Protein AF-A0A1R1Y6S1-F1 (afdb_monomer)

InterPro domains:
  IPR011010 DNA breaking-rejoining enzyme, catalytic core [SSF56349] (27-207)
  IPR013762 Integrase-like, catalytic domain superfamily [G3DSA:1.10.443.10] (5-198)

Secondary structure (DSSP, 8-state):
-PPP--HHHHHHHHHT--GGGS-HHHHHHHHHHHHHHHS---HHHHTTEEEEEEEEETTEEEEEE-S-S-EETTEE--EEEEEPPPSSGGG-HHHHHHHHHHHT-SS-EEEEETTEEEEEEEESPEETTEEEEEPPHHHHHHHHHHHHTTS---TTSPPPPHHHHHHHHHHHTT--HHHHHHHHT-S-HHHIIIII---------HHHHH-

Organism: NCBI:txid133412

Structure (mmCIF, N/CA/C/O backbone):
data_AF-A0A1R1Y6S1-F1
#
_entry.id   AF-A0A1R1Y6S1-F1
#
loop_
_atom_site.group_PDB
_atom_site.id
_atom_site.type_symbol
_atom_site.label_atom_id
_atom_site.label_alt_id
_atom_site.label_comp_id
_atom_site.label_asym_id
_atom_site.label_entity_id
_atom_site.label_seq_id
_atom_site.pdbx_PDB_ins_code
_atom_site.Cartn_x
_atom_site.Cartn_y
_atom_site.Cartn_z
_atom_site.occupancy
_atom_site.B_iso_or_equiv
_atom_site.auth_seq_id
_atom_site.auth_comp_id
_atom_site.auth_asym_id
_atom_site.auth_atom_id
_atom_site.pdbx_PDB_model_num
ATOM 1 N N . MET A 1 1 ? 15.024 2.957 -22.741 1.00 53.19 1 MET A N 1
ATOM 2 C CA . MET A 1 1 ? 14.587 3.719 -21.547 1.00 53.19 1 MET A CA 1
ATOM 3 C C . MET A 1 1 ? 15.461 3.299 -20.380 1.00 53.19 1 MET A C 1
ATOM 5 O O . MET A 1 1 ? 15.766 2.113 -20.323 1.00 53.19 1 MET A O 1
ATOM 9 N N . PRO A 1 2 ? 15.897 4.221 -19.505 1.00 61.12 2 PRO A N 1
ATOM 10 C CA . PRO A 1 2 ? 16.653 3.846 -18.315 1.00 61.12 2 PRO A CA 1
ATOM 11 C C . PRO A 1 2 ? 15.828 2.895 -17.442 1.00 61.12 2 PRO A C 1
ATOM 13 O O . PRO A 1 2 ? 14.600 3.001 -17.382 1.00 61.12 2 PRO A O 1
ATOM 16 N N . VAL A 1 3 ? 16.517 1.948 -16.806 1.00 73.81 3 VAL A N 1
ATOM 17 C CA . VAL A 1 3 ? 15.918 1.012 -15.852 1.00 73.81 3 VAL A CA 1
ATOM 18 C C . VAL A 1 3 ? 15.301 1.817 -14.717 1.00 73.81 3 VAL A C 1
ATOM 20 O O . VAL A 1 3 ? 15.932 2.739 -14.200 1.00 73.81 3 VAL A O 1
ATOM 23 N N . MET A 1 4 ? 14.069 1.485 -14.338 1.00 86.81 4 MET A N 1
ATOM 24 C CA . MET A 1 4 ? 13.473 2.065 -13.141 1.00 86.81 4 MET A CA 1
ATOM 25 C C . MET A 1 4 ? 14.308 1.685 -11.919 1.00 86.81 4 MET A C 1
ATOM 27 O O . MET A 1 4 ? 14.446 0.503 -11.609 1.00 86.81 4 MET A O 1
ATOM 31 N N . ASP A 1 5 ? 14.817 2.692 -11.218 1.00 90.00 5 ASP A N 1
ATOM 32 C CA . ASP A 1 5 ? 15.596 2.517 -10.000 1.00 90.00 5 ASP A CA 1
ATOM 33 C C . ASP A 1 5 ? 14.786 2.959 -8.776 1.00 90.00 5 ASP A C 1
ATOM 35 O O . ASP A 1 5 ? 14.465 4.138 -8.616 1.00 90.00 5 ASP A O 1
ATOM 39 N N . ILE A 1 6 ? 14.460 1.998 -7.909 1.00 94.56 6 ILE A N 1
ATOM 40 C CA . ILE A 1 6 ? 13.770 2.247 -6.636 1.00 94.56 6 ILE A CA 1
ATOM 41 C C . ILE A 1 6 ? 14.725 2.325 -5.440 1.00 94.56 6 ILE A C 1
ATOM 43 O O . ILE A 1 6 ? 14.266 2.448 -4.304 1.00 94.56 6 ILE A O 1
ATOM 47 N N . SER A 1 7 ? 16.041 2.275 -5.661 1.00 95.62 7 SER A N 1
ATOM 48 C CA . SER A 1 7 ? 17.045 2.358 -4.595 1.00 95.62 7 SER A CA 1
ATOM 49 C C . SER A 1 7 ? 16.860 3.574 -3.677 1.00 95.62 7 SER A C 1
ATOM 51 O O . SER A 1 7 ? 16.982 3.391 -2.464 1.00 95.62 7 SER A O 1
ATOM 53 N N . PRO A 1 8 ? 16.485 4.779 -4.167 1.00 97.00 8 PRO A N 1
ATOM 54 C CA . PRO A 1 8 ? 16.176 5.912 -3.291 1.00 97.00 8 PRO A CA 1
ATOM 55 C C . PRO A 1 8 ? 15.035 5.630 -2.304 1.00 97.00 8 PRO A C 1
ATOM 57 O O . PRO A 1 8 ? 15.123 6.004 -1.136 1.00 97.00 8 PRO A O 1
ATOM 60 N N . VAL A 1 9 ? 13.991 4.919 -2.744 1.00 97.19 9 VAL A N 1
ATOM 61 C CA . VAL A 1 9 ? 12.871 4.528 -1.876 1.00 97.19 9 VAL A CA 1
ATOM 62 C C . VAL A 1 9 ? 13.325 3.498 -0.849 1.00 97.19 9 VAL A C 1
ATOM 64 O O . VAL A 1 9 ? 13.062 3.660 0.339 1.00 97.19 9 VAL A O 1
ATOM 67 N N . ILE A 1 10 ? 14.044 2.458 -1.278 1.00 97.31 10 ILE A N 1
ATOM 68 C CA . ILE A 1 10 ? 14.554 1.427 -0.364 1.00 97.31 10 ILE A CA 1
ATOM 69 C C . ILE A 1 10 ? 15.473 2.045 0.694 1.00 97.31 10 ILE A C 1
ATOM 71 O O . ILE A 1 10 ? 15.365 1.701 1.870 1.00 97.31 10 ILE A O 1
ATOM 75 N N . LYS A 1 11 ? 16.331 2.992 0.299 1.00 98.12 11 LYS A N 1
ATOM 76 C CA . LYS A 1 11 ? 17.195 3.739 1.214 1.00 98.12 11 LYS A CA 1
ATOM 77 C C . LYS A 1 11 ? 16.375 4.511 2.251 1.00 98.12 11 LYS A C 1
ATOM 79 O O . LYS A 1 11 ? 16.609 4.311 3.438 1.00 98.12 11 LYS A O 1
ATOM 84 N N . LEU A 1 12 ? 15.370 5.283 1.825 1.00 98.06 12 LEU A N 1
ATOM 85 C CA . LEU A 1 12 ? 14.472 5.996 2.743 1.00 98.06 12 LEU A CA 1
ATOM 86 C C . LEU A 1 12 ? 13.808 5.036 3.745 1.00 98.06 12 LEU A C 1
ATOM 88 O O . LEU A 1 12 ? 13.809 5.284 4.949 1.00 98.06 12 LEU A O 1
ATOM 92 N N . LEU A 1 13 ? 13.243 3.924 3.262 1.00 97.75 13 LEU A N 1
ATOM 93 C CA . LEU A 1 13 ? 12.541 2.969 4.124 1.00 97.75 13 LEU A CA 1
ATOM 94 C C . LEU A 1 13 ? 13.473 2.306 5.147 1.00 97.75 13 LEU A C 1
ATOM 96 O O . LEU A 1 13 ? 13.016 1.973 6.242 1.00 97.75 13 LEU A O 1
ATOM 100 N N . ARG A 1 14 ? 14.755 2.128 4.802 1.00 97.69 14 ARG A N 1
ATOM 101 C CA . ARG A 1 14 ? 15.798 1.649 5.717 1.00 97.69 14 ARG A CA 1
ATOM 102 C C . ARG A 1 14 ? 16.232 2.705 6.724 1.00 97.69 14 ARG A C 1
ATOM 104 O O . ARG A 1 14 ? 16.393 2.364 7.889 1.00 97.69 14 ARG A O 1
ATOM 111 N N . GLU A 1 15 ? 16.367 3.960 6.307 1.00 98.00 15 GLU A N 1
ATOM 112 C CA . GLU A 1 15 ? 16.687 5.088 7.195 1.00 98.00 15 GLU A CA 1
ATOM 113 C C . GLU A 1 15 ? 15.593 5.328 8.241 1.00 98.00 15 GLU A C 1
ATOM 115 O O . GLU A 1 15 ? 15.889 5.646 9.389 1.00 98.00 15 GLU A O 1
ATOM 120 N N . TRP A 1 16 ? 14.327 5.116 7.876 1.00 98.06 16 TRP A N 1
ATOM 121 C CA . TRP A 1 16 ? 13.213 5.119 8.826 1.00 98.06 16 TRP A CA 1
ATOM 122 C C . TRP A 1 16 ? 13.312 4.008 9.883 1.00 98.06 16 TRP A C 1
ATOM 124 O O . TRP A 1 16 ? 12.806 4.172 10.992 1.00 98.06 16 TRP A O 1
ATOM 134 N N . GLY A 1 17 ? 13.978 2.896 9.568 1.00 97.19 17 GLY A N 1
ATOM 135 C CA . GLY A 1 17 ? 14.230 1.805 10.502 1.00 97.19 17 GLY A CA 1
ATOM 136 C C . GLY A 1 17 ? 13.043 0.858 10.700 1.00 97.19 17 GLY A C 1
ATOM 137 O O . GLY A 1 17 ? 12.254 0.590 9.787 1.00 97.19 17 GLY A O 1
ATOM 138 N N . GLN A 1 18 ? 12.959 0.290 11.904 1.00 97.75 18 GLN A N 1
ATOM 139 C CA . GLN A 1 18 ? 11.996 -0.755 12.250 1.00 97.75 18 GLN A CA 1
ATOM 140 C C . GLN A 1 18 ? 10.556 -0.231 12.249 1.00 97.75 18 GLN A C 1
ATOM 142 O O . GLN A 1 18 ? 10.276 0.863 12.729 1.00 97.75 18 GLN A O 1
ATOM 147 N N . ASN A 1 19 ? 9.602 -1.032 11.767 1.00 97.94 19 ASN A N 1
ATOM 148 C CA . ASN A 1 19 ? 8.211 -0.579 11.628 1.00 97.94 19 ASN A CA 1
ATOM 149 C C . ASN A 1 19 ? 7.597 -0.141 12.970 1.00 97.94 19 ASN A C 1
ATOM 151 O O . ASN A 1 19 ? 6.911 0.881 13.031 1.00 97.94 19 ASN A O 1
ATOM 155 N N . TYR A 1 20 ? 7.891 -0.858 14.061 1.00 97.12 20 TYR A N 1
ATOM 156 C CA . TYR A 1 20 ? 7.363 -0.547 15.393 1.00 97.12 20 TYR A CA 1
ATOM 157 C C . TYR A 1 20 ? 7.909 0.764 15.982 1.00 97.12 20 TYR A C 1
ATOM 159 O O . TYR A 1 20 ? 7.268 1.331 16.865 1.00 97.12 20 TYR A O 1
ATOM 167 N N . THR A 1 21 ? 9.028 1.302 15.485 1.00 97.62 21 THR A N 1
ATOM 168 C CA . THR A 1 21 ? 9.570 2.597 15.938 1.00 97.62 21 THR A CA 1
ATOM 169 C C . THR A 1 21 ? 9.026 3.780 15.142 1.00 97.62 21 THR A C 1
ATOM 171 O O . THR A 1 21 ? 9.202 4.923 15.554 1.00 97.62 21 THR A O 1
ATOM 174 N N . LEU A 1 22 ? 8.344 3.536 14.018 1.00 98.06 22 LEU A N 1
ATOM 175 C CA . LEU A 1 22 ? 7.849 4.601 13.14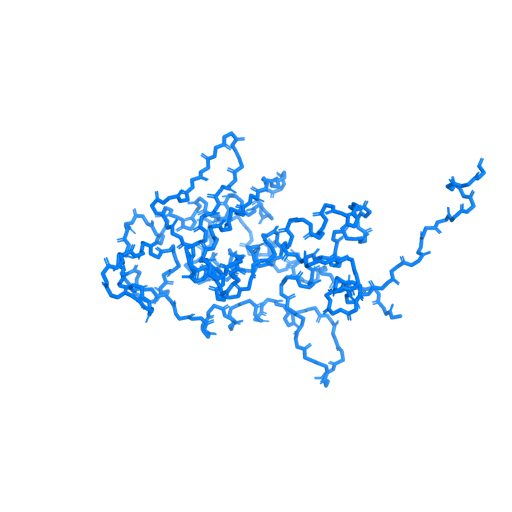7 1.00 98.06 22 LEU A CA 1
ATOM 176 C C . LEU A 1 22 ? 6.735 5.418 13.801 1.00 98.06 22 LEU A C 1
ATOM 178 O O . LEU A 1 22 ? 5.857 4.881 14.490 1.00 98.06 22 LEU A O 1
ATOM 182 N N . THR A 1 23 ? 6.739 6.719 13.506 1.00 96.69 23 THR A N 1
ATOM 183 C CA . THR A 1 23 ? 5.610 7.611 13.800 1.00 96.69 23 THR A CA 1
ATOM 184 C C . THR A 1 23 ? 4.364 7.177 13.027 1.00 96.69 23 THR A C 1
ATOM 186 O O . THR A 1 23 ? 4.463 6.522 11.987 1.00 96.69 23 THR A O 1
ATOM 189 N N . VAL A 1 24 ? 3.181 7.603 13.488 1.00 94.94 24 VAL A N 1
ATOM 190 C CA . VAL A 1 24 ? 1.896 7.343 12.808 1.00 94.94 24 VAL A CA 1
ATOM 191 C C . VAL A 1 24 ? 1.959 7.748 11.335 1.00 94.94 24 VAL A C 1
ATOM 193 O O . VAL A 1 24 ? 1.562 6.975 10.467 1.00 94.94 24 VAL A O 1
ATOM 196 N N . LYS A 1 25 ? 2.510 8.927 11.029 1.00 94.75 25 LYS A N 1
ATOM 197 C CA . LYS A 1 25 ? 2.648 9.409 9.651 1.00 94.75 25 LYS A CA 1
ATOM 198 C C . LYS A 1 25 ? 3.564 8.508 8.814 1.00 94.75 25 LYS A C 1
ATOM 200 O O . LYS A 1 25 ? 3.164 8.096 7.731 1.00 94.75 25 LYS A O 1
ATOM 205 N N . GLN A 1 26 ? 4.745 8.157 9.325 1.00 97.31 26 GLN A N 1
ATOM 206 C CA . GLN A 1 26 ? 5.706 7.323 8.592 1.00 97.31 26 GLN A CA 1
ATOM 207 C C . GLN A 1 26 ? 5.166 5.919 8.311 1.00 97.31 26 GLN A C 1
ATOM 209 O O . GLN A 1 26 ? 5.255 5.456 7.178 1.00 97.31 26 GLN A O 1
ATOM 214 N N . ILE A 1 27 ? 4.576 5.239 9.305 1.00 97.88 27 ILE A N 1
ATOM 215 C CA . ILE A 1 27 ? 4.015 3.896 9.076 1.00 97.88 27 ILE A CA 1
ATOM 216 C C . ILE A 1 27 ? 2.828 3.943 8.106 1.00 97.88 27 ILE A C 1
ATOM 218 O O . ILE A 1 27 ? 2.671 3.039 7.291 1.00 97.88 27 ILE A O 1
ATOM 222 N N . THR A 1 28 ? 2.040 5.021 8.139 1.00 96.19 28 THR A N 1
ATOM 223 C CA . THR A 1 28 ? 0.935 5.261 7.200 1.00 96.19 28 THR A CA 1
ATOM 224 C C . THR A 1 28 ? 1.450 5.398 5.765 1.00 96.19 28 THR A C 1
ATOM 226 O O . THR A 1 28 ? 1.013 4.666 4.879 1.00 96.19 28 THR A O 1
ATOM 229 N N . GLU A 1 29 ? 2.418 6.290 5.533 1.00 96.69 29 GLU A N 1
ATOM 230 C CA . GLU A 1 29 ? 3.038 6.502 4.218 1.00 96.69 29 GLU A CA 1
ATOM 231 C C . GLU A 1 29 ? 3.691 5.220 3.690 1.00 96.69 29 GLU A C 1
ATOM 233 O O . GLU A 1 29 ? 3.435 4.806 2.555 1.00 96.69 29 GLU A O 1
ATOM 238 N N . LYS A 1 30 ? 4.471 4.550 4.547 1.00 97.88 30 LYS A N 1
ATOM 239 C CA . LYS A 1 30 ? 5.148 3.288 4.241 1.00 97.88 30 LYS A CA 1
ATOM 240 C C . LYS A 1 30 ? 4.164 2.204 3.828 1.00 97.88 30 LYS A C 1
ATOM 242 O O . LYS A 1 30 ? 4.348 1.591 2.779 1.00 97.88 30 LYS A O 1
ATOM 247 N N . LEU A 1 31 ? 3.120 1.979 4.629 1.00 97.44 31 LEU A N 1
ATOM 248 C CA . LEU A 1 31 ? 2.123 0.958 4.340 1.00 97.44 31 LEU A CA 1
ATOM 249 C C . LEU A 1 31 ? 1.438 1.239 3.003 1.00 97.44 31 LEU A C 1
ATOM 251 O O . LEU A 1 31 ? 1.339 0.336 2.182 1.00 97.44 31 LEU A O 1
ATOM 255 N N . PHE A 1 32 ? 1.003 2.473 2.738 1.00 96.50 32 PHE A N 1
ATOM 256 C CA . PHE A 1 32 ? 0.263 2.761 1.502 1.00 96.50 32 PHE A CA 1
ATOM 257 C C . PHE A 1 32 ? 1.125 2.574 0.265 1.00 96.50 32 PHE A C 1
ATOM 259 O O . PHE A 1 32 ? 0.650 2.034 -0.734 1.00 96.50 32 PHE A O 1
ATOM 266 N N . TRP A 1 33 ? 2.390 2.991 0.330 1.00 97.44 33 TRP A N 1
ATOM 267 C CA . TRP A 1 33 ? 3.314 2.764 -0.767 1.00 97.44 33 TRP A CA 1
ATOM 268 C C . TRP A 1 33 ? 3.559 1.266 -0.979 1.00 97.44 33 TRP A C 1
ATOM 270 O O . TRP A 1 33 ? 3.390 0.786 -2.100 1.00 97.44 33 TRP A O 1
ATOM 280 N N . LEU A 1 34 ? 3.834 0.509 0.091 1.00 97.06 34 LEU A N 1
ATOM 281 C CA . LEU A 1 34 ? 4.028 -0.942 0.021 1.00 97.06 34 LEU A CA 1
ATOM 282 C C . LEU A 1 34 ? 2.795 -1.665 -0.536 1.00 97.06 34 LEU A C 1
ATOM 284 O O . LEU A 1 34 ? 2.948 -2.468 -1.452 1.00 97.06 34 LEU A O 1
ATOM 288 N N . LEU A 1 35 ? 1.582 -1.351 -0.070 1.00 95.50 35 LEU A N 1
ATOM 289 C CA . LEU A 1 35 ? 0.338 -1.915 -0.613 1.00 95.50 35 LEU A CA 1
ATOM 290 C C . LEU A 1 35 ? 0.161 -1.565 -2.095 1.00 95.50 35 LEU A C 1
ATOM 292 O O . LEU A 1 35 ? -0.185 -2.424 -2.903 1.00 95.50 35 LEU A O 1
ATOM 296 N N . SER A 1 36 ? 0.463 -0.324 -2.485 1.00 94.44 36 SER A N 1
ATOM 297 C CA . SER A 1 36 ? 0.318 0.102 -3.879 1.00 94.44 36 SER A CA 1
ATOM 298 C C . SER A 1 36 ? 1.269 -0.618 -4.840 1.00 94.44 36 SER A C 1
ATOM 300 O O . SER A 1 36 ? 0.914 -0.845 -5.997 1.00 94.44 36 SER A O 1
ATOM 302 N N . VAL A 1 37 ? 2.469 -0.978 -4.372 1.00 94.19 37 VAL A N 1
ATOM 303 C CA . VAL A 1 37 ? 3.517 -1.623 -5.176 1.00 94.19 37 VAL A CA 1
ATOM 304 C C . VAL A 1 37 ? 3.398 -3.145 -5.136 1.00 94.19 37 VAL A C 1
ATOM 306 O O . VAL A 1 37 ? 3.488 -3.781 -6.179 1.00 94.19 37 VAL A O 1
ATOM 309 N N . THR A 1 38 ? 3.171 -3.730 -3.959 1.00 93.06 38 THR A N 1
ATOM 310 C CA . THR A 1 38 ? 3.151 -5.194 -3.762 1.00 93.06 38 THR A CA 1
ATOM 311 C C . THR A 1 38 ? 1.768 -5.809 -3.961 1.00 93.06 38 THR A C 1
ATOM 313 O O . THR A 1 38 ? 1.671 -6.917 -4.475 1.00 93.06 38 THR A O 1
ATOM 316 N N . GLY A 1 39 ? 0.702 -5.080 -3.621 1.00 88.62 39 GLY A N 1
ATOM 317 C CA . GLY A 1 39 ? -0.686 -5.465 -3.896 1.00 88.62 39 GLY A CA 1
ATOM 318 C C . GLY A 1 39 ? -1.205 -4.973 -5.248 1.00 88.62 39 GLY A C 1
ATOM 319 O O . GLY A 1 39 ? -2.308 -5.319 -5.665 1.00 88.62 39 GLY A O 1
ATOM 320 N N . TYR A 1 40 ? -0.415 -4.164 -5.966 1.00 84.19 40 TYR A N 1
ATOM 321 C CA . TYR A 1 40 ? -0.813 -3.527 -7.227 1.00 84.19 40 TYR A CA 1
ATOM 322 C C . TYR A 1 40 ? -2.080 -2.666 -7.105 1.00 84.19 40 TYR A C 1
ATOM 324 O O . TYR A 1 40 ? -2.824 -2.478 -8.079 1.00 84.19 40 TYR A O 1
ATOM 332 N N . ASP A 1 41 ? -2.334 -2.136 -5.912 1.00 83.00 41 ASP A N 1
ATOM 333 C CA . ASP A 1 41 ? -3.568 -1.435 -5.596 1.00 83.00 41 ASP A CA 1
ATOM 334 C C . ASP A 1 41 ? -3.476 0.058 -5.928 1.00 83.00 41 ASP A C 1
ATOM 336 O O . ASP A 1 41 ? -2.486 0.748 -5.664 1.00 83.00 41 ASP A O 1
ATOM 340 N N . ARG A 1 42 ? -4.540 0.599 -6.530 1.00 88.88 42 ARG A N 1
ATOM 341 C CA . ARG A 1 42 ? -4.692 2.051 -6.692 1.00 88.88 42 ARG A CA 1
ATOM 342 C C . ARG A 1 42 ? -5.090 2.665 -5.350 1.00 88.88 42 ARG A C 1
ATOM 344 O O . ARG A 1 42 ? -5.681 1.998 -4.510 1.00 88.88 42 ARG A O 1
ATOM 351 N N . ALA A 1 43 ? -4.905 3.972 -5.179 1.00 92.19 43 ALA A N 1
ATOM 352 C CA . ALA A 1 43 ? -5.395 4.671 -3.984 1.00 92.19 43 ALA A CA 1
ATOM 353 C C . ALA A 1 43 ? -6.897 4.432 -3.716 1.00 92.19 43 ALA A C 1
ATOM 355 O O . ALA A 1 43 ? -7.310 4.280 -2.569 1.00 92.19 43 ALA A O 1
ATOM 356 N N . SER A 1 44 ? -7.718 4.335 -4.770 1.00 89.62 44 SER A N 1
ATOM 357 C CA . SER A 1 44 ? -9.140 3.993 -4.639 1.00 89.62 44 SER A CA 1
ATOM 358 C C . SER A 1 44 ? -9.392 2.563 -4.171 1.00 89.62 44 SER A C 1
ATOM 360 O O . SER A 1 44 ? -10.421 2.310 -3.555 1.00 89.62 44 SER A O 1
ATOM 362 N N . ASP A 1 45 ? -8.489 1.648 -4.505 1.00 89.19 45 ASP A N 1
ATOM 363 C CA . ASP A 1 45 ? -8.567 0.233 -4.156 1.00 89.19 45 ASP A CA 1
ATOM 364 C C . ASP A 1 45 ? -8.155 0.066 -2.684 1.00 89.19 45 ASP A C 1
ATOM 366 O O . ASP A 1 45 ? -8.921 -0.479 -1.894 1.00 89.19 45 ASP A O 1
ATOM 370 N N . ILE A 1 46 ? -7.054 0.710 -2.274 1.00 92.75 46 ILE A N 1
ATOM 371 C CA . ILE A 1 46 ? -6.605 0.813 -0.873 1.00 92.75 46 ILE A CA 1
ATOM 372 C C . ILE A 1 46 ? -7.698 1.421 0.026 1.00 92.75 46 ILE A C 1
ATOM 374 O O . ILE A 1 46 ? -7.995 0.910 1.103 1.00 92.75 46 ILE A O 1
ATOM 378 N N . HIS A 1 47 ? -8.371 2.478 -0.436 1.00 92.12 47 HIS A N 1
ATOM 379 C CA . HIS A 1 47 ? -9.497 3.099 0.276 1.00 92.12 47 HIS A CA 1
ATOM 380 C C . HIS A 1 47 ? -10.707 2.160 0.478 1.00 92.12 47 HIS A C 1
ATOM 382 O O . HIS A 1 47 ? -11.586 2.407 1.313 1.00 92.12 47 HIS A O 1
ATOM 388 N N . ARG A 1 48 ? -10.805 1.100 -0.327 1.00 89.38 48 ARG A N 1
ATOM 389 C CA . ARG A 1 48 ? -11.907 0.130 -0.328 1.00 89.38 48 ARG A CA 1
ATOM 390 C C . ARG A 1 48 ? -11.565 -1.170 0.386 1.00 89.38 48 ARG A C 1
ATOM 392 O O . ARG A 1 48 ? -12.381 -2.083 0.351 1.00 89.38 48 ARG A O 1
ATOM 399 N N . ILE A 1 49 ? -10.410 -1.251 1.037 1.00 92.44 49 ILE A N 1
ATOM 400 C CA . ILE A 1 49 ? -10.078 -2.390 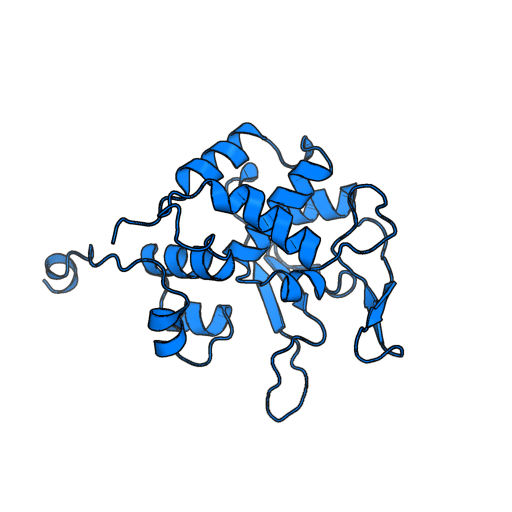1.886 1.00 92.44 49 ILE A CA 1
ATOM 401 C C . ILE A 1 49 ? -11.044 -2.416 3.074 1.00 92.44 49 ILE A C 1
ATOM 403 O O . ILE A 1 49 ? -11.146 -1.431 3.816 1.00 92.44 49 ILE A O 1
ATOM 407 N N . ASP A 1 50 ? -11.738 -3.543 3.231 1.00 92.88 50 ASP A N 1
ATOM 408 C CA . ASP A 1 50 ? -12.544 -3.835 4.407 1.00 92.88 50 ASP A CA 1
ATOM 409 C C . ASP A 1 50 ? -11.683 -4.501 5.481 1.00 92.88 50 ASP A C 1
ATOM 411 O O . ASP A 1 50 ? -11.179 -5.612 5.316 1.00 92.88 50 ASP A O 1
ATOM 415 N N . ASP A 1 51 ? -11.508 -3.789 6.581 1.00 94.56 51 ASP A N 1
ATOM 416 C CA . ASP A 1 51 ? -10.664 -4.157 7.705 1.00 94.56 51 ASP A CA 1
ATOM 417 C C . ASP A 1 51 ? -11.173 -5.376 8.473 1.00 94.56 51 ASP A C 1
ATOM 419 O O . ASP A 1 51 ? -10.380 -6.196 8.915 1.00 94.56 51 ASP A O 1
ATOM 423 N N . GLN A 1 52 ? -12.494 -5.523 8.607 1.00 94.38 52 GLN A N 1
ATOM 424 C CA . GLN A 1 52 ? -13.083 -6.638 9.349 1.00 94.38 52 GLN A CA 1
ATOM 425 C C . GLN A 1 52 ? -12.912 -7.960 8.594 1.00 94.38 52 GLN A C 1
ATOM 427 O O . GLN A 1 52 ? -12.837 -9.025 9.202 1.00 94.38 52 GLN A O 1
ATOM 432 N N . ARG A 1 53 ? -12.887 -7.894 7.261 1.00 92.94 53 ARG A N 1
ATOM 433 C CA . ARG A 1 53 ? -12.785 -9.067 6.384 1.00 92.94 53 ARG A CA 1
ATOM 434 C C . ARG A 1 53 ? -11.348 -9.389 5.977 1.00 92.94 53 ARG A C 1
ATOM 436 O O . ARG A 1 53 ? -11.067 -10.514 5.562 1.00 92.94 53 ARG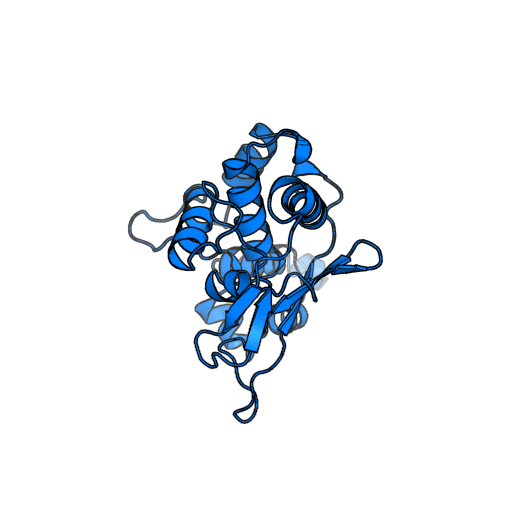 A O 1
ATOM 443 N N . SER A 1 54 ? -10.454 -8.410 6.074 1.00 94.94 54 SER A N 1
ATOM 444 C CA . SER A 1 54 ? -9.031 -8.595 5.809 1.00 94.94 54 SER A CA 1
ATOM 445 C C . SER A 1 54 ? -8.353 -9.265 6.999 1.00 94.94 54 SER A C 1
ATOM 447 O O . SER A 1 54 ? -8.639 -8.946 8.148 1.00 94.94 54 SER A O 1
ATOM 449 N N . HIS A 1 55 ? -7.451 -10.200 6.733 1.00 95.31 55 HIS A N 1
ATOM 450 C CA . HIS A 1 55 ? -6.786 -10.974 7.777 1.00 95.31 55 HIS A CA 1
ATOM 451 C C . HIS A 1 55 ? -5.431 -11.485 7.292 1.00 95.31 55 HIS A C 1
ATOM 453 O O . HIS A 1 55 ? -5.135 -11.476 6.097 1.00 95.31 55 HIS A O 1
ATOM 459 N N . ILE A 1 56 ? -4.601 -11.934 8.228 1.00 97.19 56 ILE A N 1
ATOM 460 C CA . ILE A 1 56 ? -3.380 -12.673 7.914 1.00 97.19 56 ILE A CA 1
ATOM 461 C C . ILE A 1 56 ? -3.687 -14.153 8.102 1.00 97.19 56 ILE A C 1
ATOM 463 O O . ILE A 1 56 ? -4.148 -14.543 9.172 1.00 97.19 56 ILE A O 1
ATOM 467 N N . ASP A 1 57 ? -3.417 -14.956 7.079 1.00 95.62 57 ASP A N 1
ATOM 468 C CA . ASP A 1 57 ? -3.503 -16.413 7.147 1.00 95.62 57 ASP A CA 1
ATOM 469 C C . ASP A 1 57 ? -2.174 -17.019 6.703 1.00 95.62 57 ASP A C 1
ATOM 471 O O . ASP A 1 57 ? -1.609 -16.607 5.692 1.00 95.62 57 ASP A O 1
ATOM 475 N N . GLN A 1 58 ? -1.633 -17.939 7.503 1.00 94.88 58 GLN A N 1
ATOM 476 C CA . GLN A 1 58 ? -0.325 -18.571 7.271 1.00 94.88 58 GLN A CA 1
ATOM 477 C C . GLN A 1 58 ? 0.813 -17.576 6.935 1.00 94.88 58 GLN A C 1
ATOM 479 O O . GLN A 1 58 ? 1.725 -17.875 6.168 1.00 94.88 58 GLN A O 1
ATOM 484 N N . GLY A 1 59 ? 0.766 -16.368 7.509 1.00 95.44 59 GLY A N 1
ATOM 485 C CA . GLY A 1 59 ? 1.746 -15.301 7.268 1.00 95.44 59 GLY A CA 1
ATOM 486 C C . GLY A 1 59 ? 1.516 -14.474 5.996 1.00 95.44 59 GLY A C 1
ATOM 487 O O . GLY A 1 59 ? 2.220 -13.486 5.794 1.00 95.44 59 GLY A O 1
ATOM 488 N N . VAL A 1 60 ? 0.524 -14.817 5.173 1.00 96.50 60 VAL A N 1
ATOM 489 C CA . VAL A 1 60 ? 0.108 -14.058 3.986 1.00 96.50 60 VAL A CA 1
ATOM 490 C C . VAL A 1 60 ? -0.988 -13.072 4.369 1.00 96.50 60 VAL A C 1
ATOM 492 O O . VAL A 1 60 ? -1.965 -13.427 5.027 1.00 96.50 60 VAL A O 1
ATOM 495 N N . LEU A 1 61 ? -0.842 -11.818 3.949 1.00 96.88 61 LEU A N 1
ATOM 496 C CA . LEU A 1 61 ? -1.861 -10.795 4.145 1.00 96.88 61 LEU A CA 1
ATOM 497 C C . LEU A 1 61 ? -2.932 -10.912 3.056 1.00 96.88 61 LEU A C 1
ATOM 499 O O . LEU A 1 61 ? -2.650 -10.682 1.881 1.00 96.88 61 LEU A O 1
ATOM 503 N N . ASN A 1 62 ? -4.162 -11.223 3.460 1.00 95.19 62 ASN A N 1
ATOM 504 C CA . ASN A 1 62 ? -5.336 -11.298 2.600 1.00 95.19 62 ASN A CA 1
ATOM 505 C C . ASN A 1 62 ? -6.185 -10.034 2.784 1.00 95.19 62 ASN A C 1
ATOM 507 O O . ASN A 1 62 ? -6.888 -9.880 3.785 1.00 95.19 62 ASN A O 1
ATOM 511 N N . LEU A 1 63 ? -6.125 -9.124 1.813 1.00 93.88 63 LEU A N 1
ATOM 512 C CA . LEU A 1 63 ? -6.926 -7.903 1.784 1.00 93.88 63 LEU A CA 1
ATOM 513 C C . LEU A 1 63 ? -8.197 -8.113 0.964 1.00 93.88 63 LEU A C 1
ATOM 515 O O . LEU A 1 63 ? -8.154 -8.600 -0.169 1.00 93.88 63 LEU A O 1
ATOM 519 N N . VAL A 1 64 ? -9.330 -7.693 1.523 1.00 91.06 64 VAL A N 1
ATOM 520 C CA . VAL A 1 64 ? -10.635 -7.776 0.861 1.00 91.06 64 VAL A CA 1
ATOM 521 C C . VAL A 1 64 ? -11.057 -6.393 0.388 1.00 91.06 64 VAL A C 1
ATOM 523 O O . VAL A 1 64 ? -11.375 -5.518 1.193 1.00 91.06 64 VAL A O 1
ATOM 526 N N . LEU A 1 65 ? -11.082 -6.193 -0.930 1.00 87.62 65 LEU A N 1
ATOM 527 C CA . LEU A 1 65 ? -11.532 -4.943 -1.535 1.00 87.62 65 LEU A CA 1
ATOM 528 C C . LEU A 1 65 ? -13.031 -5.024 -1.823 1.00 87.62 65 LEU A C 1
ATOM 530 O O . LEU A 1 65 ? -13.471 -5.791 -2.685 1.00 87.62 65 LEU A O 1
ATOM 534 N N . VAL A 1 66 ? -13.821 -4.198 -1.137 1.00 81.19 66 VAL A N 1
ATOM 535 C CA . VAL A 1 66 ? -15.275 -4.162 -1.328 1.00 81.19 66 VAL A CA 1
ATOM 536 C C . VAL A 1 66 ? -15.683 -3.212 -2.450 1.00 81.19 66 VAL A C 1
ATOM 538 O O . VAL A 1 66 ? -15.188 -2.088 -2.574 1.00 81.19 66 VAL A O 1
ATOM 541 N N . ALA A 1 67 ? -16.622 -3.679 -3.276 1.00 70.44 67 ALA A N 1
ATOM 542 C CA . ALA A 1 67 ? -17.195 -2.945 -4.404 1.00 70.44 67 ALA A CA 1
ATOM 543 C C . ALA A 1 67 ? -16.155 -2.206 -5.283 1.00 70.44 67 ALA A C 1
ATOM 545 O O . ALA A 1 67 ? -16.320 -1.003 -5.531 1.00 70.44 67 ALA A O 1
ATOM 546 N N . PRO A 1 68 ? -15.079 -2.867 -5.765 1.00 65.00 68 PRO A N 1
ATOM 547 C CA . PRO A 1 68 ? -14.111 -2.261 -6.677 1.00 65.00 68 PRO A CA 1
ATOM 548 C C . PRO A 1 68 ? -14.807 -1.708 -7.929 1.00 65.00 68 PRO A C 1
ATOM 550 O O . PRO A 1 68 ? -15.932 -2.076 -8.266 1.00 65.00 68 PRO A O 1
ATOM 553 N N . LYS A 1 69 ? -14.173 -0.727 -8.589 1.00 62.53 69 LYS A N 1
ATOM 554 C CA . LYS A 1 69 ? -14.780 -0.048 -9.751 1.00 62.53 69 LYS A CA 1
ATOM 555 C C . LYS A 1 69 ? -15.014 -1.039 -10.894 1.00 62.53 69 LYS A C 1
ATOM 557 O O . LYS A 1 69 ? -15.904 -0.839 -11.714 1.00 62.53 69 LYS A O 1
ATOM 562 N N . GLU A 1 70 ? -14.204 -2.088 -10.924 1.00 61.75 70 GLU A N 1
ATOM 563 C CA . GLU A 1 70 ? -14.247 -3.180 -11.879 1.00 61.75 70 GLU A CA 1
ATOM 564 C C . GLU A 1 70 ? -15.471 -4.075 -11.604 1.00 61.75 70 GLU A C 1
ATOM 566 O O . GLU A 1 70 ? -15.674 -4.584 -10.501 1.00 61.75 70 GLU A O 1
ATOM 571 N N . LYS A 1 71 ? -16.309 -4.246 -12.630 1.00 65.69 71 LYS A N 1
ATOM 572 C CA . LYS A 1 71 ? -17.485 -5.123 -12.627 1.00 65.69 71 LYS A CA 1
ATOM 573 C C . LYS A 1 71 ? -17.270 -6.236 -13.652 1.00 65.69 71 LYS A C 1
ATOM 575 O O . LYS A 1 71 ? -16.776 -5.958 -14.742 1.00 65.69 71 LYS A O 1
ATOM 580 N N . ARG A 1 72 ? -17.692 -7.470 -13.363 1.00 59.09 72 ARG A N 1
ATOM 581 C CA . ARG A 1 72 ? -17.793 -8.558 -14.362 1.00 59.09 72 ARG A CA 1
ATOM 582 C C . ARG A 1 72 ? -19.272 -8.841 -14.576 1.00 59.09 72 ARG A C 1
ATOM 584 O O . ARG A 1 72 ? -20.004 -9.057 -13.615 1.00 59.09 72 ARG A O 1
ATOM 591 N N . GLY A 1 73 ? -19.729 -8.750 -15.826 1.00 63.25 73 GLY A N 1
ATOM 592 C CA . GLY A 1 73 ? -21.147 -8.929 -16.168 1.00 63.25 73 GLY A CA 1
ATOM 593 C C . GLY A 1 73 ? -22.091 -7.962 -15.436 1.00 63.25 73 GLY A C 1
ATOM 594 O O . GLY A 1 73 ? -23.185 -8.350 -15.045 1.00 63.25 73 GLY A O 1
ATOM 595 N N . GLY A 1 74 ? -21.650 -6.727 -15.161 1.00 64.69 74 GLY A N 1
ATOM 596 C CA . GLY A 1 74 ? -22.450 -5.717 -14.454 1.00 64.69 74 GLY A CA 1
ATOM 597 C C . GLY A 1 74 ? -22.501 -5.857 -12.925 1.00 64.69 74 GLY A C 1
ATOM 598 O O . GLY A 1 74 ? -23.012 -4.953 -12.261 1.00 64.69 74 GLY A O 1
ATOM 599 N N . ARG A 1 75 ? -21.920 -6.918 -12.346 1.00 58.09 75 ARG A N 1
ATOM 600 C CA . ARG A 1 75 ? -21.874 -7.144 -10.892 1.00 58.09 75 ARG A CA 1
ATOM 601 C C . ARG A 1 75 ? -20.535 -6.694 -10.292 1.00 58.09 75 ARG A C 1
ATOM 603 O O . ARG A 1 75 ? -19.500 -6.910 -10.929 1.00 58.09 75 ARG A O 1
ATOM 610 N N . PRO A 1 76 ? -20.527 -6.075 -9.094 1.00 62.06 76 PRO A N 1
ATOM 611 C CA . PRO A 1 76 ? -19.296 -5.859 -8.339 1.00 62.06 76 PRO A CA 1
ATOM 612 C C . PRO A 1 76 ? -18.612 -7.200 -8.063 1.00 62.06 76 PRO A C 1
ATOM 614 O O . PRO A 1 76 ? -19.282 -8.169 -7.715 1.00 62.06 76 PRO A O 1
ATOM 617 N N . ILE A 1 77 ? -17.295 -7.253 -8.228 1.00 67.81 77 ILE A N 1
ATOM 618 C CA . ILE A 1 77 ? -16.490 -8.440 -7.924 1.00 67.81 77 ILE A CA 1
ATOM 619 C C . ILE A 1 77 ? -15.723 -8.128 -6.658 1.00 67.81 77 ILE A C 1
ATOM 621 O O . ILE A 1 77 ? -15.133 -7.063 -6.576 1.00 67.81 77 ILE A O 1
ATOM 625 N N . GLU A 1 78 ? -15.677 -9.021 -5.686 1.00 68.31 78 GLU A N 1
ATOM 626 C CA . GLU A 1 78 ? -14.688 -8.868 -4.624 1.00 68.31 78 GLU A CA 1
ATOM 627 C C . GLU A 1 78 ? -13.315 -9.205 -5.189 1.00 68.31 78 GLU A C 1
ATOM 629 O O . GLU A 1 78 ? -13.117 -10.280 -5.755 1.00 68.31 78 GLU A O 1
ATOM 634 N N . LYS A 1 79 ? -12.377 -8.264 -5.085 1.00 71.19 79 LYS A N 1
ATOM 635 C CA . LYS A 1 79 ? -10.997 -8.490 -5.500 1.00 71.19 79 LYS A CA 1
ATOM 636 C C . LYS A 1 79 ? -10.200 -8.895 -4.256 1.00 71.19 79 LYS A C 1
ATOM 638 O O . LYS A 1 79 ? -9.903 -8.011 -3.451 1.00 71.19 79 LYS A O 1
ATOM 643 N N . PRO A 1 80 ? -9.879 -10.185 -4.058 1.00 72.94 80 PRO A N 1
ATOM 644 C CA . PRO A 1 80 ? -8.889 -10.563 -3.064 1.00 72.94 80 PRO A CA 1
ATOM 645 C C . PRO A 1 80 ? -7.515 -10.066 -3.527 1.00 72.94 80 PRO A C 1
ATOM 647 O O . PRO A 1 80 ? -7.150 -10.210 -4.696 1.00 72.94 80 PRO A O 1
ATOM 650 N N . CYS A 1 81 ? -6.767 -9.459 -2.613 1.00 86.06 81 CYS A N 1
ATOM 651 C CA . CYS A 1 81 ? -5.379 -9.069 -2.820 1.00 86.06 81 CYS A CA 1
ATOM 652 C C . CYS A 1 81 ? -4.530 -9.805 -1.782 1.00 86.06 81 CYS A C 1
ATOM 654 O O . CYS A 1 81 ? -4.701 -9.605 -0.580 1.00 86.06 81 CYS A O 1
ATOM 656 N N . GLN A 1 82 ? -3.668 -10.703 -2.256 1.00 91.94 82 GLN A N 1
ATOM 657 C CA . GLN A 1 82 ? -2.784 -11.496 -1.409 1.00 91.94 82 GLN A CA 1
ATOM 658 C C . GLN A 1 82 ? -1.377 -10.925 -1.477 1.00 91.94 82 GLN A C 1
ATOM 660 O O . GLN A 1 82 ? -0.825 -10.755 -2.565 1.00 91.94 82 GLN A O 1
ATOM 665 N N . ILE A 1 83 ? -0.800 -10.636 -0.315 1.00 94.06 83 ILE A N 1
ATOM 666 C CA . ILE A 1 83 ? 0.534 -10.058 -0.202 1.00 94.06 83 ILE A CA 1
ATOM 667 C C . ILE A 1 83 ? 1.381 -10.954 0.695 1.00 94.06 83 ILE A C 1
ATOM 669 O O . ILE A 1 83 ? 1.095 -11.133 1.880 1.00 94.06 83 ILE A O 1
ATOM 673 N N . ASN A 1 84 ? 2.443 -11.504 0.112 1.00 94.56 84 ASN A N 1
ATOM 674 C CA . ASN A 1 84 ? 3.400 -12.339 0.824 1.00 94.56 84 ASN A CA 1
ATOM 675 C C . ASN A 1 84 ? 4.317 -11.499 1.730 1.00 94.56 84 ASN A C 1
ATOM 677 O O . ASN A 1 84 ? 4.611 -10.337 1.419 1.00 94.56 84 ASN A O 1
ATOM 681 N N . PRO A 1 85 ? 4.802 -12.072 2.845 1.00 97.12 85 PRO A N 1
ATOM 682 C CA . PRO A 1 85 ? 5.772 -11.404 3.693 1.00 97.12 85 PRO A CA 1
ATOM 683 C C . PRO A 1 85 ? 7.122 -11.288 2.978 1.00 97.12 85 PRO A C 1
ATOM 685 O O . PRO A 1 85 ? 7.511 -12.141 2.184 1.00 97.12 85 PRO A O 1
ATOM 688 N N . HIS A 1 86 ? 7.860 -10.231 3.302 1.00 96.56 86 HIS A N 1
ATOM 689 C CA . HIS A 1 86 ? 9.258 -10.090 2.911 1.00 96.56 86 HIS A CA 1
ATOM 690 C C . HIS A 1 86 ? 10.154 -10.544 4.070 1.00 96.56 86 HIS A C 1
ATOM 692 O O . HIS A 1 86 ? 9.832 -10.292 5.233 1.00 96.56 86 HIS A O 1
ATOM 698 N N . THR A 1 87 ? 11.284 -11.181 3.762 1.00 96.12 87 THR A N 1
ATOM 699 C CA . THR A 1 87 ? 12.243 -11.680 4.767 1.00 96.12 87 THR A CA 1
ATOM 700 C C . THR A 1 87 ? 12.868 -10.549 5.581 1.00 96.12 87 THR A C 1
ATOM 702 O O . THR A 1 87 ? 13.033 -10.654 6.792 1.00 96.12 87 THR A O 1
ATOM 705 N N . ASP A 1 88 ? 13.170 -9.430 4.926 1.00 97.19 88 ASP A N 1
ATOM 706 C CA . ASP A 1 88 ? 13.529 -8.186 5.600 1.00 97.19 88 ASP A CA 1
ATOM 707 C C . ASP 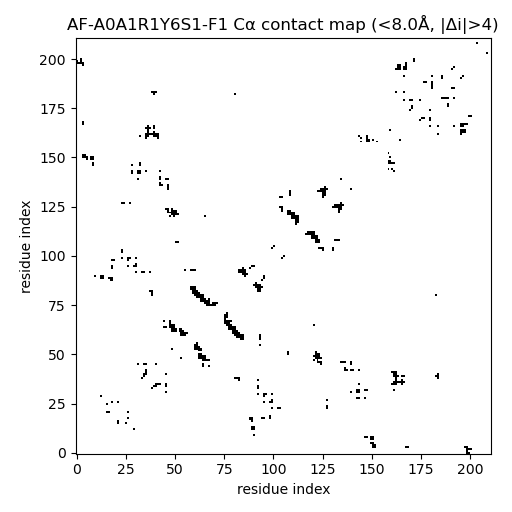A 1 88 ? 12.288 -7.511 6.200 1.00 97.19 88 ASP A C 1
ATOM 709 O O . ASP A 1 88 ? 11.459 -6.957 5.472 1.00 97.19 88 ASP A O 1
ATOM 713 N N . ILE A 1 89 ? 12.200 -7.521 7.531 1.00 96.75 89 ILE A N 1
ATOM 714 C CA . ILE A 1 89 ? 11.107 -6.936 8.318 1.00 96.75 89 ILE A CA 1
ATOM 715 C C . ILE A 1 89 ? 10.910 -5.447 8.011 1.00 96.75 89 ILE A C 1
ATOM 717 O O . ILE A 1 89 ? 9.770 -4.980 7.955 1.00 96.75 89 ILE A O 1
ATOM 721 N N . ILE A 1 90 ? 11.986 -4.699 7.749 1.00 97.12 90 ILE A N 1
ATOM 722 C CA . ILE A 1 90 ? 11.897 -3.270 7.428 1.00 97.12 90 ILE A CA 1
ATOM 723 C C . ILE A 1 90 ? 11.146 -3.069 6.110 1.00 97.12 90 ILE A C 1
ATOM 725 O O . ILE A 1 90 ? 10.409 -2.099 5.972 1.00 97.12 90 ILE A O 1
ATOM 729 N N . LEU A 1 91 ? 11.291 -3.972 5.145 1.00 97.12 91 LEU A N 1
ATOM 730 C CA . LEU A 1 91 ? 10.635 -3.872 3.837 1.00 97.12 91 LEU A CA 1
ATOM 731 C C . LEU A 1 91 ? 9.352 -4.710 3.750 1.00 97.12 91 LEU A C 1
ATOM 733 O O . LEU A 1 91 ? 8.707 -4.740 2.705 1.00 97.12 91 LEU A O 1
ATOM 737 N N . CYS A 1 92 ? 8.966 -5.384 4.835 1.00 97.81 92 CYS A N 1
ATOM 738 C CA . CYS A 1 92 ? 7.872 -6.341 4.834 1.00 97.81 92 CYS A CA 1
ATOM 739 C C . CYS A 1 92 ? 6.495 -5.657 4.885 1.00 97.81 92 CYS A C 1
ATOM 741 O O . CYS A 1 92 ? 6.159 -5.045 5.904 1.00 97.81 92 CYS A O 1
ATOM 743 N N . PRO A 1 93 ? 5.656 -5.797 3.835 1.00 97.50 93 PRO A N 1
ATOM 744 C CA . PRO A 1 93 ? 4.309 -5.227 3.819 1.00 97.50 93 PRO A CA 1
ATOM 745 C C . PRO A 1 93 ? 3.405 -5.842 4.891 1.00 97.50 93 PRO A C 1
ATOM 747 O O . PRO A 1 93 ? 2.641 -5.119 5.525 1.00 97.50 93 PRO A O 1
ATOM 750 N N . VAL A 1 94 ? 3.529 -7.150 5.143 1.00 98.25 94 VAL A N 1
ATOM 751 C CA . VAL A 1 94 ? 2.747 -7.854 6.171 1.00 98.25 94 VAL A CA 1
ATOM 752 C C . VAL A 1 94 ? 3.082 -7.315 7.563 1.00 98.25 94 VAL A C 1
ATOM 754 O O . VAL A 1 94 ? 2.182 -6.964 8.321 1.00 98.25 94 VAL A O 1
ATOM 757 N N . ASN A 1 95 ? 4.370 -7.154 7.887 1.00 98.38 95 ASN A N 1
ATOM 758 C CA . ASN A 1 95 ? 4.775 -6.592 9.176 1.00 98.38 95 ASN A CA 1
ATOM 759 C C . ASN A 1 95 ? 4.367 -5.115 9.316 1.00 98.38 95 ASN A C 1
ATOM 761 O O . ASN A 1 95 ? 3.873 -4.717 10.370 1.00 98.38 95 ASN A O 1
ATOM 765 N N . ALA A 1 96 ? 4.516 -4.311 8.258 1.00 98.38 96 ALA A N 1
ATOM 766 C CA . ALA A 1 96 ? 4.060 -2.923 8.264 1.00 98.38 96 ALA A CA 1
ATOM 767 C C . ALA A 1 96 ? 2.542 -2.824 8.497 1.00 98.38 96 ALA A C 1
ATOM 769 O O . ALA A 1 96 ? 2.097 -1.979 9.272 1.00 98.38 96 ALA A O 1
ATOM 770 N N . TYR A 1 97 ? 1.756 -3.715 7.882 1.00 98.19 97 TYR A N 1
ATOM 771 C CA . TYR A 1 97 ? 0.316 -3.824 8.115 1.00 98.19 97 TYR A CA 1
ATOM 772 C C . TYR A 1 97 ? 0.001 -4.183 9.570 1.00 98.19 97 TYR A C 1
ATOM 774 O O . TYR A 1 97 ? -0.833 -3.518 10.176 1.00 98.19 97 TYR A O 1
ATOM 782 N N . MET A 1 98 ? 0.684 -5.173 10.157 1.00 98.12 98 MET A N 1
ATOM 783 C CA . MET A 1 98 ? 0.472 -5.563 11.559 1.00 98.12 98 MET A CA 1
ATOM 784 C C . MET A 1 98 ? 0.712 -4.393 12.517 1.00 98.12 98 MET A C 1
ATOM 786 O O . MET A 1 98 ? -0.148 -4.078 13.337 1.00 98.12 98 MET A O 1
ATOM 790 N N . VAL A 1 99 ? 1.844 -3.699 12.365 1.00 98.19 99 VAL A N 1
ATOM 791 C CA . VAL A 1 99 ? 2.173 -2.539 13.205 1.00 98.19 99 VAL A CA 1
ATOM 792 C C . VAL A 1 99 ? 1.178 -1.398 12.991 1.00 98.19 99 VAL A C 1
ATOM 794 O O . VAL A 1 99 ? 0.767 -0.741 13.947 1.00 98.19 99 VAL A O 1
ATOM 797 N N . TYR A 1 100 ? 0.766 -1.150 11.745 1.00 98.06 100 TYR A N 1
ATOM 798 C CA . TYR A 1 100 ? -0.261 -0.156 11.445 1.00 98.06 100 TYR A CA 1
ATOM 799 C C . TYR A 1 100 ? -1.600 -0.506 12.106 1.00 98.06 100 TYR A C 1
ATOM 801 O O . TYR A 1 100 ? -2.243 0.359 12.702 1.00 98.06 100 TYR A O 1
ATOM 809 N N . LYS A 1 101 ? -2.021 -1.773 12.027 1.00 96.88 101 LYS A N 1
ATOM 810 C CA . LYS A 1 101 ? -3.247 -2.265 12.657 1.00 96.88 101 LYS A CA 1
ATOM 811 C C . LYS A 1 101 ? -3.221 -2.036 14.157 1.00 96.88 101 LYS A C 1
ATOM 813 O O . LYS A 1 101 ? -4.158 -1.449 14.674 1.00 96.88 101 LYS A O 1
ATOM 818 N N . GLU A 1 102 ? -2.142 -2.418 14.825 1.00 96.12 102 GLU A N 1
ATOM 819 C CA . GLU A 1 102 ? -1.999 -2.245 16.270 1.00 96.12 102 GLU A CA 1
ATOM 820 C C . GLU A 1 102 ? -2.014 -0.766 16.687 1.00 96.12 102 GLU A C 1
ATOM 822 O O . GLU A 1 102 ? -2.722 -0.384 17.615 1.00 96.12 102 GLU A O 1
ATOM 827 N N . LYS A 1 103 ? -1.275 0.093 15.974 1.00 95.31 103 LYS A N 1
ATOM 828 C CA . LYS A 1 103 ? -1.108 1.504 16.356 1.00 95.31 103 LYS A CA 1
ATOM 829 C C . LYS A 1 103 ? -2.262 2.421 15.944 1.00 95.31 103 LYS A C 1
ATOM 831 O O . LYS A 1 103 ? -2.502 3.423 16.611 1.00 95.31 103 LYS A O 1
ATOM 836 N N . ILE A 1 104 ? -2.910 2.156 14.809 1.00 95.31 104 ILE A N 1
ATOM 837 C CA . ILE A 1 104 ? -3.826 3.104 14.150 1.00 95.31 104 ILE A CA 1
ATOM 838 C C . ILE A 1 104 ? -5.223 2.522 13.956 1.00 95.31 104 ILE A C 1
ATOM 840 O O . ILE A 1 104 ? -6.215 3.211 14.184 1.00 95.31 104 ILE A O 1
ATOM 844 N N . ALA A 1 105 ? -5.312 1.272 13.509 1.00 95.56 105 ALA A N 1
ATOM 845 C CA . ALA A 1 105 ? -6.569 0.632 13.130 1.00 95.56 105 ALA A CA 1
ATOM 846 C C . ALA A 1 105 ? -6.942 -0.510 14.088 1.00 95.56 105 ALA A C 1
ATOM 848 O O . ALA A 1 105 ? -7.445 -1.548 13.655 1.00 95.56 105 ALA A O 1
ATOM 849 N N . ALA A 1 106 ? -6.693 -0.312 15.387 1.00 93.81 106 ALA A N 1
ATOM 850 C CA . ALA A 1 106 ? -7.019 -1.288 16.426 1.00 93.81 106 ALA A CA 1
ATOM 851 C C . ALA A 1 106 ? -8.538 -1.474 16.550 1.00 93.81 106 ALA A C 1
ATOM 853 O O . ALA A 1 106 ? -9.024 -2.583 16.748 1.00 93.81 106 ALA A O 1
ATOM 854 N N . ASN A 1 107 ? -9.283 -0.383 16.355 1.00 94.31 107 ASN A N 1
ATOM 855 C CA . ASN A 1 107 ? -10.736 -0.385 16.313 1.00 94.31 107 ASN A CA 1
ATOM 856 C C . ASN A 1 107 ? -11.246 -0.329 14.868 1.00 94.31 107 ASN A C 1
ATOM 858 O O . ASN A 1 107 ? -10.651 0.312 13.987 1.00 94.31 107 ASN A O 1
ATOM 862 N N . LEU A 1 108 ? -12.405 -0.950 14.649 1.00 94.69 108 LEU A N 1
ATOM 863 C CA . LEU A 1 108 ? -13.157 -0.800 13.409 1.00 94.69 108 LEU A CA 1
ATOM 864 C C . LEU A 1 108 ? -13.616 0.656 13.255 1.00 94.69 108 LEU A C 1
ATOM 866 O O . LEU A 1 108 ? -14.039 1.284 14.224 1.00 94.69 108 LEU A O 1
ATOM 870 N N . CYS A 1 109 ? -13.578 1.190 12.033 1.00 94.88 109 CYS A N 1
ATOM 871 C CA . CYS A 1 109 ? -14.268 2.436 11.701 1.00 94.88 109 CYS A CA 1
ATOM 872 C C . CYS A 1 109 ? -15.265 2.178 10.559 1.00 94.88 109 CYS A C 1
ATOM 874 O O . CYS A 1 109 ? -14.887 2.129 9.376 1.00 94.88 109 CYS A O 1
ATOM 876 N N . PRO A 1 110 ? -16.530 1.897 10.933 1.00 93.19 110 PRO A N 1
ATOM 877 C CA . PRO A 1 110 ? -17.594 1.619 9.989 1.00 93.19 110 PRO A CA 1
ATOM 878 C C . PRO A 1 110 ? -18.011 2.912 9.296 1.00 93.19 110 PRO A C 1
ATOM 880 O O . PRO A 1 110 ? -18.219 3.946 9.928 1.00 93.19 110 PRO A O 1
ATOM 883 N N . THR A 1 111 ? -18.160 2.852 7.978 1.00 89.38 111 THR A N 1
ATOM 884 C CA . THR A 1 111 ? -18.679 3.970 7.185 1.00 89.38 111 THR A CA 1
ATOM 885 C C . THR A 1 111 ? -19.642 3.463 6.122 1.00 89.38 111 THR A C 1
ATOM 887 O O . THR A 1 111 ? -19.405 2.384 5.571 1.00 89.38 111 THR A O 1
ATOM 890 N N . PRO A 1 112 ? -20.695 4.225 5.783 1.00 85.25 112 PRO A N 1
ATOM 891 C CA . PRO A 1 112 ? -21.548 3.887 4.655 1.00 85.25 112 PRO A CA 1
ATOM 892 C C . PRO A 1 112 ? -20.741 3.792 3.355 1.00 85.25 112 PRO A C 1
ATOM 894 O O . PRO A 1 112 ? -19.784 4.542 3.118 1.00 85.25 112 PRO A O 1
ATOM 897 N N . HIS A 1 113 ? -21.118 2.867 2.480 1.00 76.19 113 HIS A N 1
ATOM 898 C CA . HIS A 1 113 ? -20.522 2.766 1.160 1.00 76.19 113 HIS A CA 1
ATOM 899 C C . HIS A 1 113 ? -20.976 3.942 0.281 1.00 76.19 113 HIS A C 1
ATOM 901 O O . HIS A 1 113 ? -22.159 4.262 0.213 1.00 76.19 113 HIS A O 1
ATOM 907 N N . ALA A 1 114 ? -20.040 4.540 -0.466 1.00 72.19 114 ALA A N 1
ATOM 908 C CA . ALA A 1 114 ? -20.283 5.752 -1.258 1.00 72.19 114 ALA A CA 1
ATOM 909 C C . ALA A 1 114 ? -21.439 5.628 -2.272 1.00 72.19 114 ALA A C 1
ATOM 911 O O . ALA A 1 114 ? -22.106 6.612 -2.561 1.00 72.19 114 ALA A O 1
ATOM 912 N N . ASN A 1 115 ? -21.685 4.421 -2.795 1.00 72.25 115 ASN A N 1
ATOM 913 C CA . ASN A 1 115 ? -22.756 4.163 -3.769 1.00 72.25 115 ASN A CA 1
ATOM 914 C C . ASN A 1 115 ? -23.993 3.476 -3.168 1.00 72.25 115 ASN A C 1
ATOM 916 O O . ASN A 1 115 ? -24.960 3.252 -3.887 1.00 72.25 115 ASN A O 1
ATOM 920 N N . ASN A 1 116 ? -23.935 3.035 -1.908 1.00 72.94 116 ASN A N 1
ATOM 921 C CA . ASN A 1 116 ? -25.040 2.331 -1.257 1.00 72.94 116 ASN A CA 1
ATOM 922 C C . ASN A 1 116 ? -24.931 2.510 0.260 1.00 72.94 116 ASN A C 1
ATOM 924 O O . ASN A 1 116 ? -24.172 1.803 0.919 1.00 72.94 116 ASN A O 1
ATOM 928 N N . SER A 1 117 ? -25.702 3.441 0.815 1.00 77.94 117 SER A N 1
ATOM 929 C CA . SER A 1 117 ? -25.660 3.763 2.243 1.00 77.94 117 SER A CA 1
ATOM 930 C C . SER A 1 117 ? -26.102 2.616 3.156 1.00 77.94 117 SER A C 1
ATOM 932 O O . SER A 1 117 ? -25.796 2.653 4.343 1.00 77.94 117 SER A O 1
ATOM 934 N N . ASN A 1 118 ? -26.767 1.586 2.619 1.00 79.69 118 ASN A N 1
ATOM 935 C CA . ASN A 1 118 ? -27.175 0.403 3.382 1.00 79.69 118 ASN A CA 1
ATOM 936 C C . ASN A 1 118 ? -26.014 -0.569 3.631 1.00 79.69 118 ASN A C 1
ATOM 938 O O . ASN A 1 118 ? -26.160 -1.517 4.399 1.00 79.69 118 ASN A O 1
ATOM 942 N N . TRP A 1 119 ? -24.876 -0.382 2.959 1.00 80.81 119 TRP A N 1
ATOM 943 C CA . TRP A 1 119 ? -23.693 -1.213 3.150 1.00 80.81 119 TRP A CA 1
ATOM 944 C C . TRP A 1 119 ? -22.679 -0.483 4.012 1.00 80.81 119 TRP A C 1
ATOM 946 O O . TRP A 1 119 ? -22.256 0.626 3.686 1.00 80.81 119 TRP A O 1
ATOM 956 N N . ILE A 1 120 ? -22.260 -1.136 5.089 1.00 87.00 120 ILE A N 1
ATOM 957 C CA . ILE A 1 120 ? -21.192 -0.657 5.954 1.00 87.00 120 ILE A CA 1
ATOM 958 C C . ILE A 1 120 ? -19.877 -1.274 5.498 1.00 87.00 120 ILE A C 1
ATOM 960 O O . ILE A 1 120 ? -19.789 -2.477 5.270 1.00 87.00 120 ILE A O 1
ATOM 964 N N . VAL A 1 121 ? -18.861 -0.426 5.365 1.00 88.38 121 VAL A N 1
ATOM 965 C CA . VAL A 1 121 ? -17.481 -0.830 5.107 1.00 88.38 121 VAL A CA 1
ATOM 966 C C . VAL A 1 121 ? -16.646 -0.417 6.299 1.00 88.38 121 VAL A C 1
ATOM 968 O O . VAL A 1 121 ? -16.593 0.775 6.634 1.00 88.38 121 VAL A O 1
ATOM 971 N N . ASN A 1 122 ? -15.966 -1.382 6.909 1.00 93.50 122 ASN A N 1
ATOM 972 C CA . ASN A 1 122 ? -14.983 -1.089 7.939 1.00 93.50 122 ASN A CA 1
ATOM 973 C C . ASN A 1 122 ? -13.718 -0.639 7.239 1.00 93.50 122 ASN A C 1
ATOM 975 O O . ASN A 1 122 ? -12.984 -1.450 6.690 1.00 93.50 122 ASN A O 1
ATOM 979 N N . ARG A 1 123 ? -13.471 0.666 7.189 1.00 93.38 123 ARG A N 1
ATOM 980 C CA . ARG A 1 123 ? -12.300 1.176 6.466 1.00 93.38 123 ARG A CA 1
ATOM 981 C C . ARG A 1 123 ? -11.052 0.612 7.148 1.00 93.38 123 ARG A C 1
ATOM 983 O O . ARG A 1 123 ? -11.063 0.479 8.360 1.00 93.38 123 ARG A O 1
ATOM 990 N N . LEU A 1 124 ? -9.996 0.252 6.432 1.00 95.38 124 LEU A N 1
ATOM 991 C CA . LEU A 1 124 ? -8.704 -0.028 7.081 1.00 95.38 124 LEU A CA 1
ATOM 992 C C . LEU A 1 124 ? -7.960 1.278 7.370 1.00 95.38 124 LEU A C 1
ATOM 994 O O . LEU A 1 124 ? -7.316 1.457 8.398 1.00 95.38 124 LEU A O 1
ATOM 998 N N . ILE A 1 125 ? -8.070 2.202 6.425 1.00 94.81 125 ILE A N 1
ATOM 999 C CA . ILE A 1 125 ? -7.178 3.339 6.309 1.00 94.81 125 ILE A CA 1
ATOM 1000 C C . ILE A 1 125 ? -7.731 4.542 7.072 1.00 94.81 125 ILE A C 1
ATOM 1002 O O . ILE A 1 125 ? -8.795 5.066 6.731 1.00 94.81 125 ILE A O 1
ATOM 1006 N N . ARG A 1 126 ? -6.996 4.990 8.091 1.00 95.38 126 ARG A N 1
ATOM 1007 C CA . ARG A 1 126 ? -7.400 6.068 9.002 1.00 95.38 126 ARG A CA 1
ATOM 1008 C C . ARG A 1 126 ? -6.718 7.395 8.719 1.00 95.38 126 ARG A C 1
ATOM 1010 O O . ARG A 1 126 ? -5.590 7.445 8.225 1.00 95.38 126 ARG A O 1
ATOM 1017 N N . TYR A 1 127 ? -7.400 8.474 9.082 1.00 93.12 127 TYR A N 1
ATOM 1018 C CA . TYR A 1 127 ? -6.818 9.805 9.093 1.00 93.12 127 TYR A CA 1
ATOM 1019 C C . TYR A 1 127 ? -5.781 9.936 10.218 1.00 93.12 127 TYR A C 1
ATOM 1021 O O . TYR A 1 127 ? -6.054 9.628 11.371 1.00 93.12 127 TYR A O 1
ATOM 1029 N N . VAL A 1 128 ? -4.574 10.399 9.877 1.00 89.38 128 VAL A N 1
ATOM 1030 C CA . VAL A 1 128 ? -3.411 10.436 10.789 1.00 89.38 128 VAL A CA 1
ATOM 1031 C C . VAL A 1 128 ? -3.657 11.282 12.042 1.00 89.38 128 VAL A C 1
ATOM 1033 O O . VAL A 1 128 ? -3.158 10.936 13.107 1.00 89.38 128 VAL A O 1
ATOM 1036 N N . ASN A 1 129 ? -4.433 12.364 11.926 1.00 90.12 129 ASN A N 1
ATOM 1037 C CA . ASN A 1 129 ? -4.710 13.271 13.046 1.00 90.12 129 ASN A CA 1
ATOM 1038 C C . ASN A 1 129 ? -5.964 12.883 13.848 1.00 90.12 129 ASN A C 1
ATOM 1040 O O . ASN A 1 129 ? -6.197 13.443 14.913 1.00 90.12 129 ASN A O 1
ATOM 1044 N N . ASP A 1 130 ? -6.789 11.971 13.331 1.00 92.38 130 ASP A N 1
ATOM 1045 C CA . ASP A 1 130 ? -7.993 11.471 13.998 1.00 92.38 130 ASP A CA 1
ATOM 1046 C C . ASP A 1 130 ? -8.288 10.063 13.477 1.00 92.38 130 ASP A C 1
ATOM 1048 O O . ASP A 1 130 ? -8.911 9.873 12.426 1.00 92.38 130 ASP A O 1
ATOM 1052 N N . THR A 1 131 ? -7.814 9.065 14.223 1.00 92.00 131 THR A N 1
ATOM 1053 C CA . THR A 1 131 ? -7.858 7.661 13.807 1.00 92.00 131 THR A CA 1
ATOM 1054 C C . THR A 1 131 ? -9.264 7.059 13.841 1.00 92.00 131 THR A C 1
ATOM 1056 O O . THR A 1 131 ? -9.454 5.941 13.369 1.00 92.00 131 THR A O 1
ATOM 1059 N N . SER A 1 132 ? -10.271 7.794 14.329 1.00 91.12 132 SER A N 1
ATOM 1060 C CA . SER A 1 132 ? -11.678 7.383 14.250 1.00 91.12 132 SER A CA 1
ATOM 1061 C C . SER A 1 132 ? -12.276 7.595 12.855 1.00 91.12 132 SER A C 1
ATOM 1063 O O . SER A 1 132 ? -13.287 6.981 12.505 1.00 91.12 132 SER A O 1
ATOM 1065 N N . LYS A 1 133 ? -11.646 8.437 12.026 1.00 93.44 133 LYS A N 1
ATOM 1066 C CA . LYS A 1 133 ? -12.144 8.809 10.700 1.00 93.44 133 LYS A CA 1
ATOM 1067 C C . LYS A 1 133 ? -11.383 8.097 9.586 1.00 93.44 133 LYS A C 1
ATOM 1069 O O . LYS A 1 133 ? -10.171 7.882 9.695 1.00 93.44 133 LYS A O 1
ATOM 1074 N N . PRO A 1 134 ? -12.059 7.757 8.476 1.00 93.56 134 PRO A N 1
ATOM 1075 C CA . PRO A 1 134 ? -11.368 7.247 7.306 1.00 93.56 134 PRO A CA 1
ATOM 1076 C C . PRO A 1 134 ? -10.547 8.347 6.634 1.00 93.56 134 PRO A C 1
ATOM 1078 O O . PRO A 1 134 ? -10.911 9.525 6.646 1.00 93.56 134 PRO A O 1
ATOM 1081 N N . LEU A 1 135 ? -9.451 7.952 5.998 1.00 94.94 135 LEU A N 1
ATOM 1082 C CA . LEU A 1 135 ? -8.681 8.850 5.146 1.00 94.94 135 LEU A CA 1
ATOM 1083 C C . LEU A 1 135 ? -9.306 8.944 3.746 1.00 94.94 135 LEU A C 1
ATOM 1085 O O . LEU A 1 135 ? -9.829 7.958 3.239 1.00 94.94 135 LEU A O 1
ATOM 1089 N N . SER A 1 136 ? -9.209 10.099 3.084 1.00 93.62 136 SER A N 1
ATOM 1090 C CA . SER A 1 136 ? -9.689 10.267 1.706 1.00 93.62 136 SER A CA 1
ATOM 1091 C C . SER A 1 136 ? -8.760 9.628 0.661 1.00 93.62 136 SER A C 1
ATOM 1093 O O . SER A 1 136 ? -7.555 9.473 0.875 1.00 93.62 136 SER A O 1
ATOM 1095 N N . VAL A 1 137 ? -9.311 9.324 -0.521 1.00 93.50 137 VAL A N 1
ATOM 1096 C CA . VAL A 1 137 ? -8.549 8.815 -1.681 1.00 93.50 137 VAL A CA 1
ATOM 1097 C C . VAL A 1 137 ? -7.436 9.783 -2.106 1.00 93.50 137 VAL A C 1
ATOM 1099 O O . VAL A 1 137 ? -6.336 9.344 -2.448 1.00 93.50 137 VAL A O 1
ATOM 1102 N N . ASP A 1 138 ? -7.688 11.092 -2.052 1.00 95.12 138 ASP A N 1
ATOM 1103 C CA . ASP A 1 138 ? -6.705 12.111 -2.439 1.00 95.12 138 ASP A CA 1
ATOM 1104 C C . ASP A 1 138 ? -5.520 12.148 -1.474 1.00 95.12 138 ASP A C 1
ATOM 1106 O O . ASP A 1 138 ? -4.370 12.263 -1.902 1.00 95.12 138 ASP A O 1
ATOM 1110 N N . SER A 1 139 ? -5.776 11.990 -0.174 1.00 95.25 139 SER A N 1
ATOM 1111 C CA . SER A 1 139 ? -4.706 11.903 0.820 1.00 95.25 139 SER A CA 1
ATOM 1112 C C . SER A 1 139 ? -3.900 10.611 0.674 1.00 95.25 139 SER A C 1
ATOM 1114 O O . SER A 1 139 ? -2.675 10.664 0.735 1.00 95.25 139 SER A O 1
ATOM 1116 N N . ILE A 1 140 ? -4.543 9.469 0.396 1.00 95.56 140 ILE A N 1
ATOM 1117 C CA . ILE A 1 140 ? -3.833 8.211 0.087 1.00 9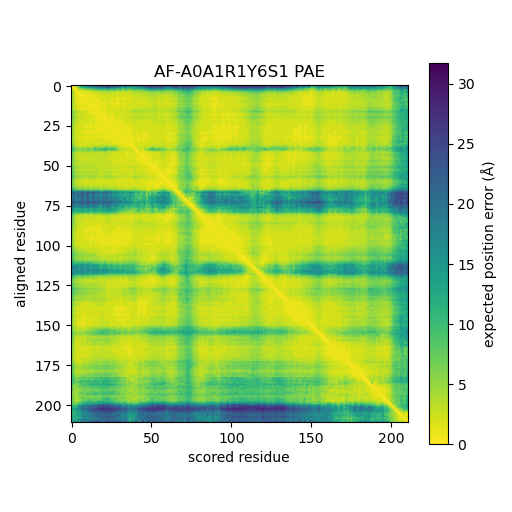5.56 140 ILE A CA 1
ATOM 1118 C C . ILE A 1 140 ? -2.923 8.401 -1.133 1.00 95.56 140 ILE A C 1
ATOM 1120 O O . ILE A 1 140 ? -1.747 8.044 -1.097 1.00 95.56 140 ILE A O 1
ATOM 1124 N N . THR A 1 141 ? -3.449 9.015 -2.197 1.00 95.94 141 THR A N 1
ATOM 1125 C CA . THR A 1 141 ? -2.687 9.317 -3.419 1.00 95.94 141 THR A CA 1
ATOM 1126 C C . THR A 1 141 ? -1.477 10.193 -3.109 1.00 95.94 141 THR A C 1
ATOM 1128 O O . THR A 1 141 ? -0.374 9.900 -3.564 1.00 95.94 141 THR A O 1
ATOM 1131 N N . ARG A 1 142 ? -1.661 11.234 -2.289 1.00 95.75 142 ARG A N 1
ATOM 1132 C CA . ARG A 1 142 ? -0.585 12.140 -1.876 1.00 95.75 142 ARG A CA 1
ATOM 1133 C C . ARG A 1 142 ? 0.534 11.404 -1.147 1.00 95.75 142 ARG A C 1
ATOM 1135 O O . ARG A 1 142 ? 1.686 11.584 -1.514 1.00 95.75 142 ARG A O 1
ATOM 1142 N N . TYR A 1 143 ? 0.202 10.545 -0.186 1.00 95.38 143 TYR A N 1
ATOM 1143 C CA . TYR A 1 143 ? 1.200 9.766 0.551 1.00 95.38 143 TYR A CA 1
ATOM 1144 C C . TYR A 1 143 ? 1.979 8.795 -0.345 1.00 95.38 143 TYR A C 1
ATOM 1146 O O . TYR A 1 143 ? 3.202 8.718 -0.249 1.00 95.38 143 TYR A O 1
ATOM 1154 N N . ILE A 1 144 ? 1.301 8.104 -1.270 1.00 96.06 144 ILE A N 1
ATOM 1155 C CA . ILE A 1 144 ? 1.972 7.236 -2.253 1.00 96.06 144 ILE A CA 1
ATOM 1156 C C . ILE A 1 144 ? 2.911 8.062 -3.140 1.00 96.06 144 ILE A C 1
ATOM 1158 O O . ILE A 1 144 ? 4.034 7.635 -3.420 1.00 96.06 144 ILE A O 1
ATOM 1162 N N . HIS A 1 145 ? 2.470 9.243 -3.581 1.00 95.25 145 HIS A N 1
ATOM 1163 C CA . HIS A 1 145 ? 3.279 10.137 -4.403 1.00 95.25 145 HIS A CA 1
ATOM 1164 C C . HIS A 1 145 ? 4.494 10.678 -3.651 1.00 95.25 145 HIS A C 1
ATOM 1166 O O . HIS A 1 145 ? 5.561 10.712 -4.245 1.00 95.25 145 HIS A O 1
ATOM 1172 N N . THR A 1 146 ? 4.379 11.020 -2.363 1.00 94.81 146 THR A N 1
ATOM 1173 C CA . THR A 1 146 ? 5.512 11.500 -1.552 1.00 94.81 146 THR A CA 1
ATOM 1174 C C . THR A 1 146 ? 6.700 10.539 -1.590 1.00 94.81 146 THR A C 1
ATOM 1176 O O . THR A 1 146 ? 7.833 10.985 -1.725 1.00 94.81 146 THR A O 1
ATOM 1179 N N . ILE A 1 147 ? 6.454 9.227 -1.526 1.00 96.44 147 ILE A N 1
ATOM 1180 C CA . ILE A 1 147 ? 7.524 8.227 -1.635 1.00 96.44 147 ILE A CA 1
ATOM 1181 C C . ILE A 1 147 ? 7.905 7.981 -3.104 1.00 96.44 147 ILE A C 1
ATOM 1183 O O . ILE A 1 147 ? 9.085 7.874 -3.429 1.00 96.44 147 ILE A O 1
ATOM 1187 N N . SER A 1 148 ? 6.927 7.910 -4.012 1.00 95.25 148 SER A N 1
ATOM 1188 C CA . SER A 1 148 ? 7.182 7.604 -5.431 1.00 95.25 148 SER A CA 1
ATOM 1189 C C . SER A 1 148 ? 7.950 8.706 -6.168 1.00 95.25 148 SER A C 1
ATOM 1191 O O . SER A 1 148 ? 8.616 8.412 -7.156 1.00 95.25 148 SER A O 1
ATOM 1193 N N . ASP A 1 149 ? 7.885 9.953 -5.701 1.00 94.62 149 ASP A N 1
ATOM 1194 C CA . ASP A 1 149 ? 8.601 11.091 -6.292 1.00 94.62 149 ASP A CA 1
ATOM 1195 C C . ASP A 1 149 ? 10.127 11.011 -6.092 1.00 94.62 149 ASP A C 1
ATOM 1197 O O . ASP A 1 149 ? 10.880 11.666 -6.804 1.00 94.62 149 ASP A O 1
ATOM 1201 N N . LEU A 1 150 ? 10.600 10.139 -5.190 1.00 95.00 150 LEU A N 1
ATOM 1202 C CA . LEU A 1 150 ? 12.026 9.823 -5.039 1.00 95.00 150 LEU A CA 1
ATOM 1203 C C . LEU A 1 150 ? 12.591 9.022 -6.220 1.00 95.00 150 LEU A C 1
ATOM 1205 O O . LEU A 1 150 ? 13.809 8.947 -6.392 1.00 95.00 150 LEU A O 1
ATOM 1209 N N . ILE A 1 151 ? 11.728 8.383 -7.012 1.00 93.81 151 ILE A N 1
ATOM 1210 C CA . ILE A 1 151 ? 12.135 7.607 -8.182 1.00 93.81 151 ILE A CA 1
ATOM 1211 C C . ILE A 1 151 ? 12.436 8.583 -9.316 1.00 93.81 151 ILE A C 1
ATOM 1213 O O . ILE A 1 151 ? 11.586 9.381 -9.716 1.00 93.81 151 ILE A O 1
ATOM 1217 N N . ARG A 1 152 ? 13.650 8.493 -9.869 1.00 90.62 152 ARG A N 1
ATOM 1218 C CA . ARG A 1 152 ? 14.092 9.382 -10.946 1.00 90.62 152 ARG A CA 1
ATOM 1219 C C . ARG A 1 152 ? 13.149 9.285 -12.147 1.00 90.62 152 ARG A C 1
ATOM 1221 O O . ARG A 1 152 ? 12.971 8.217 -12.727 1.00 90.62 152 ARG A O 1
ATOM 1228 N N . ARG A 1 153 ? 12.628 10.436 -12.570 1.00 89.00 153 ARG A N 1
ATOM 1229 C CA . ARG A 1 153 ? 11.797 10.603 -13.768 1.00 89.00 153 ARG A CA 1
ATOM 1230 C C . ARG A 1 153 ? 12.175 11.875 -14.518 1.00 89.00 153 ARG A C 1
ATOM 1232 O O . ARG A 1 153 ? 12.868 12.737 -13.980 1.00 89.00 153 ARG A O 1
ATOM 1239 N N . ASN A 1 154 ? 11.712 11.996 -15.760 1.00 86.12 154 ASN A N 1
ATOM 1240 C CA . ASN A 1 154 ? 11.714 13.289 -16.443 1.00 86.12 154 ASN A CA 1
ATOM 1241 C C . ASN A 1 1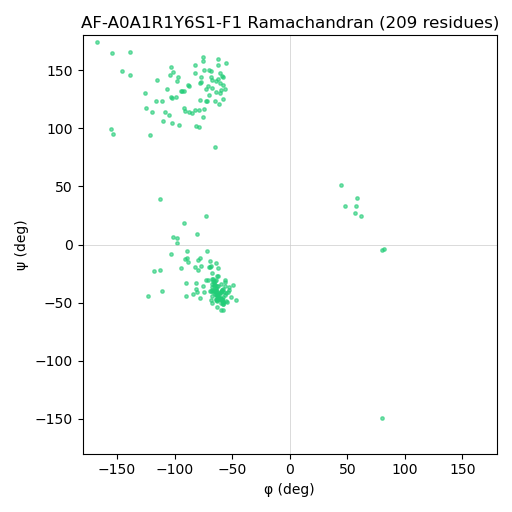54 ? 10.829 14.266 -15.629 1.00 86.12 154 ASN A C 1
ATOM 1243 O O . ASN A 1 154 ? 9.709 13.871 -15.290 1.00 86.12 154 ASN A O 1
ATOM 1247 N N . PRO A 1 155 ? 11.292 15.492 -15.308 1.00 84.25 155 PRO A N 1
ATOM 1248 C CA . PRO A 1 155 ? 10.501 16.488 -14.582 1.00 84.25 155 PRO A CA 1
ATOM 1249 C C . PRO A 1 155 ? 9.090 16.722 -15.147 1.00 84.25 155 PRO A C 1
ATOM 1251 O O . PRO A 1 155 ? 8.151 16.908 -14.374 1.00 84.25 155 PRO A O 1
ATOM 1254 N N . GLU A 1 156 ? 8.931 16.647 -16.472 1.00 88.06 156 GLU A N 1
ATOM 1255 C CA . GLU A 1 156 ? 7.650 16.839 -17.172 1.00 88.06 156 GLU A CA 1
ATOM 1256 C C . GLU A 1 156 ? 6.763 15.581 -17.192 1.00 88.06 156 GLU A C 1
ATOM 1258 O O . GLU A 1 156 ? 5.555 15.666 -17.410 1.00 88.06 156 GLU A O 1
ATOM 1263 N N . ALA A 1 157 ? 7.336 14.394 -16.967 1.00 87.19 157 ALA A N 1
ATOM 1264 C CA . ALA A 1 157 ? 6.577 13.145 -16.963 1.00 87.19 157 ALA A CA 1
ATOM 1265 C C . ALA A 1 157 ? 5.793 12.992 -15.653 1.00 87.19 157 ALA A C 1
ATOM 1267 O O . ALA A 1 157 ? 6.323 13.331 -14.604 1.00 87.19 157 ALA A O 1
ATOM 1268 N N . PRO A 1 158 ? 4.577 12.427 -15.639 1.00 88.81 158 PRO A N 1
ATOM 1269 C CA . PRO A 1 158 ? 3.826 12.238 -14.398 1.00 88.81 158 PRO A CA 1
ATOM 1270 C C . PRO A 1 158 ? 4.550 11.307 -13.408 1.00 88.81 158 PRO A C 1
ATOM 1272 O O . PRO A 1 158 ? 5.307 10.420 -13.811 1.00 88.81 158 PRO A O 1
ATOM 1275 N N . ILE A 1 159 ? 4.270 11.466 -12.107 1.00 90.31 159 ILE A N 1
ATOM 1276 C CA . ILE A 1 159 ? 4.753 10.548 -11.061 1.00 90.31 159 ILE A CA 1
ATOM 1277 C C . ILE A 1 159 ? 4.296 9.121 -11.386 1.00 90.31 159 ILE A C 1
ATOM 1279 O O . ILE A 1 159 ? 3.133 8.874 -11.725 1.00 90.31 159 ILE A O 1
ATOM 1283 N N . HIS A 1 160 ? 5.219 8.167 -11.270 1.00 90.00 160 HIS A N 1
ATOM 1284 C CA . HIS A 1 160 ? 4.917 6.761 -11.484 1.00 90.00 160 HIS A CA 1
ATOM 1285 C C . HIS A 1 160 ? 3.922 6.253 -10.433 1.00 90.00 160 HIS A C 1
ATOM 1287 O O . HIS A 1 160 ? 4.091 6.447 -9.232 1.00 90.00 160 HIS A O 1
ATOM 1293 N N . LYS A 1 161 ? 2.868 5.576 -10.891 1.00 90.75 161 LYS A N 1
ATOM 1294 C CA . LYS A 1 161 ? 1.851 4.994 -10.006 1.00 90.75 161 LYS A CA 1
ATOM 1295 C C . LYS A 1 161 ? 2.390 3.711 -9.375 1.00 90.75 161 LYS A C 1
ATOM 1297 O O . LYS A 1 161 ? 2.960 2.896 -10.096 1.00 90.75 161 LYS A O 1
ATOM 1302 N N . GLY A 1 162 ? 2.106 3.477 -8.090 1.00 90.38 162 GLY A N 1
ATOM 1303 C CA . GLY A 1 162 ? 2.531 2.273 -7.354 1.00 90.38 162 GLY A CA 1
ATOM 1304 C C . GLY A 1 162 ? 2.283 0.965 -8.110 1.00 90.38 162 GLY A C 1
ATOM 1305 O O . GLY A 1 162 ? 3.207 0.191 -8.329 1.00 90.38 162 GLY A O 1
ATOM 1306 N N . ARG A 1 163 ? 1.073 0.791 -8.656 1.00 89.75 163 ARG A N 1
ATOM 1307 C CA . ARG A 1 163 ? 0.716 -0.368 -9.490 1.00 89.75 163 ARG A CA 1
ATOM 1308 C C . ARG A 1 163 ? 1.641 -0.577 -10.696 1.00 89.75 163 ARG A C 1
ATOM 1310 O O . ARG A 1 163 ? 1.973 -1.710 -11.023 1.00 89.75 163 ARG A O 1
ATOM 1317 N N . ALA A 1 164 ? 2.026 0.500 -11.379 1.00 90.62 164 ALA A N 1
ATOM 1318 C CA . ALA A 1 164 ? 2.910 0.434 -12.542 1.00 90.62 164 ALA A CA 1
ATOM 1319 C C . ALA A 1 164 ? 4.372 0.191 -12.124 1.00 90.62 164 ALA A C 1
ATOM 1321 O O . ALA A 1 164 ? 5.084 -0.557 -12.792 1.00 90.62 164 ALA A O 1
ATOM 1322 N N . ILE A 1 165 ? 4.795 0.763 -10.989 1.00 92.81 165 ILE A N 1
ATOM 1323 C CA . ILE A 1 165 ? 6.094 0.484 -10.358 1.00 92.81 165 ILE A CA 1
ATOM 1324 C C . ILE A 1 165 ? 6.194 -1.011 -10.051 1.00 92.81 165 ILE A C 1
ATOM 1326 O O . ILE A 1 165 ? 7.077 -1.680 -10.580 1.00 92.81 165 ILE A O 1
ATOM 1330 N N . GLY A 1 166 ? 5.240 -1.551 -9.288 1.00 91.88 166 GLY A N 1
ATOM 1331 C CA . GLY A 1 166 ? 5.199 -2.968 -8.930 1.00 91.88 166 GLY A CA 1
ATOM 1332 C C . GLY A 1 166 ? 5.248 -3.878 -10.150 1.00 91.88 166 GLY A C 1
ATOM 1333 O O . GLY A 1 166 ? 6.083 -4.774 -10.217 1.00 91.88 166 GLY A O 1
ATOM 1334 N N . ALA A 1 167 ? 4.404 -3.619 -11.156 1.00 90.56 167 ALA A N 1
ATOM 1335 C CA . ALA A 1 167 ? 4.306 -4.495 -12.325 1.00 90.56 167 ALA A CA 1
ATOM 1336 C C . ALA A 1 167 ? 5.587 -4.466 -13.175 1.00 90.56 167 ALA A C 1
ATOM 1338 O O . ALA A 1 167 ? 6.009 -5.485 -13.720 1.00 90.56 167 ALA A O 1
ATOM 1339 N N . THR A 1 168 ? 6.247 -3.308 -13.238 1.00 90.81 168 THR A N 1
ATOM 1340 C CA . THR A 1 168 ? 7.549 -3.164 -13.898 1.00 90.81 168 THR A CA 1
ATOM 1341 C C . THR A 1 168 ? 8.644 -3.916 -13.142 1.00 90.81 168 THR A C 1
ATOM 1343 O O . THR A 1 168 ? 9.433 -4.624 -13.764 1.00 90.81 168 THR A O 1
ATOM 1346 N N . LEU A 1 169 ? 8.685 -3.802 -11.811 1.00 91.44 169 LEU A N 1
ATOM 1347 C CA . LEU A 1 169 ? 9.666 -4.500 -10.977 1.00 91.44 169 LEU A CA 1
ATOM 1348 C C . LEU A 1 169 ? 9.488 -6.020 -11.037 1.00 91.44 169 LEU A C 1
ATOM 1350 O O . LEU A 1 169 ? 10.476 -6.730 -11.196 1.00 91.44 169 LEU A O 1
ATOM 1354 N N . ALA A 1 170 ? 8.248 -6.511 -10.989 1.00 90.19 170 ALA A N 1
ATOM 1355 C CA . ALA A 1 170 ? 7.941 -7.932 -11.128 1.00 90.19 170 ALA A CA 1
ATOM 1356 C C . ALA A 1 170 ? 8.407 -8.480 -12.485 1.00 90.19 170 ALA A C 1
ATOM 1358 O O . ALA A 1 170 ? 9.088 -9.503 -12.542 1.00 90.19 170 ALA A O 1
ATOM 1359 N N . ALA A 1 171 ? 8.129 -7.761 -13.577 1.00 89.19 171 ALA A N 1
ATOM 1360 C CA . ALA A 1 171 ? 8.600 -8.158 -14.902 1.00 89.19 171 ALA A CA 1
ATOM 1361 C C . ALA A 1 171 ? 10.133 -8.140 -15.009 1.00 89.19 171 ALA A C 1
ATOM 1363 O O . ALA A 1 171 ? 10.719 -9.039 -15.610 1.00 89.19 171 ALA A O 1
ATOM 1364 N N . ASN A 1 172 ? 10.800 -7.153 -14.402 1.00 88.50 172 ASN A N 1
ATOM 1365 C CA . ASN A 1 172 ? 12.265 -7.100 -14.348 1.00 88.50 172 ASN A CA 1
ATOM 1366 C C . ASN A 1 172 ? 12.857 -8.238 -13.500 1.00 88.50 172 ASN A C 1
ATOM 1368 O O . ASN A 1 172 ? 13.945 -8.719 -13.807 1.00 88.50 172 ASN A O 1
ATOM 1372 N N . ALA A 1 173 ? 12.126 -8.706 -12.487 1.00 88.06 173 ALA A N 1
ATOM 1373 C CA . ALA A 1 173 ? 12.444 -9.893 -11.697 1.00 88.06 173 ALA A CA 1
ATOM 1374 C C . ALA A 1 173 ? 12.046 -11.214 -12.387 1.00 88.06 173 ALA A C 1
ATOM 1376 O O . ALA A 1 173 ? 12.118 -12.270 -11.765 1.00 88.06 173 ALA A O 1
ATOM 1377 N N . ARG A 1 174 ? 11.647 -11.169 -13.668 1.00 88.38 174 ARG A N 1
ATOM 1378 C CA . ARG A 1 174 ? 11.252 -12.327 -14.488 1.00 88.38 174 ARG A CA 1
ATOM 1379 C C . ARG A 1 174 ? 10.023 -13.086 -13.972 1.00 88.38 174 ARG A C 1
ATOM 1381 O O . ARG A 1 174 ? 9.842 -14.251 -14.316 1.00 88.38 174 ARG A O 1
ATOM 1388 N N . VAL A 1 175 ? 9.151 -12.429 -13.203 1.00 88.31 175 VAL A N 1
ATOM 1389 C CA . VAL A 1 175 ? 7.811 -12.965 -12.919 1.00 88.31 175 VAL A CA 1
ATOM 1390 C C . VAL A 1 175 ? 7.059 -13.112 -14.244 1.00 88.31 175 VAL A C 1
ATOM 1392 O O . VAL A 1 175 ? 7.167 -12.244 -15.120 1.00 88.31 175 VAL A O 1
ATOM 1395 N N . SER A 1 176 ? 6.326 -14.216 -14.410 1.00 90.06 176 SER A N 1
ATOM 1396 C CA . SER A 1 176 ? 5.621 -14.484 -15.660 1.00 90.06 176 SER A CA 1
ATOM 1397 C C . SER A 1 176 ? 4.594 -13.386 -15.951 1.00 90.06 176 SER A C 1
ATOM 1399 O O . SER A 1 176 ? 4.001 -12.781 -15.053 1.00 90.06 176 SER A O 1
ATOM 1401 N N . SER A 1 177 ? 4.382 -13.100 -17.235 1.00 86.62 177 SER A N 1
ATOM 1402 C CA . SER A 1 177 ? 3.404 -12.081 -17.625 1.00 86.62 177 SER A CA 1
ATOM 1403 C C . SER A 1 177 ? 1.977 -12.480 -17.243 1.00 86.62 177 SER A C 1
ATOM 1405 O O . SER A 1 177 ? 1.187 -11.602 -16.901 1.00 86.62 177 SER A O 1
ATOM 1407 N N . ASP A 1 178 ? 1.666 -13.777 -17.243 1.00 86.75 178 ASP A N 1
ATOM 1408 C CA . ASP A 1 178 ? 0.357 -14.300 -16.847 1.00 86.75 178 ASP A CA 1
ATOM 1409 C C . ASP A 1 178 ? 0.112 -14.123 -15.343 1.00 86.75 178 ASP A C 1
ATOM 1411 O O . ASP A 1 178 ? -0.971 -13.685 -14.942 1.00 86.75 178 ASP A O 1
ATOM 1415 N N . ASP A 1 179 ? 1.132 -14.344 -14.509 1.00 86.88 179 ASP A N 1
ATOM 1416 C CA . ASP A 1 179 ? 1.053 -14.078 -13.068 1.00 86.88 179 ASP A CA 1
ATOM 1417 C C . ASP A 1 179 ? 0.865 -12.582 -12.798 1.00 86.88 179 ASP A C 1
ATOM 1419 O O . ASP A 1 179 ? 0.012 -12.190 -12.005 1.00 86.88 179 ASP A O 1
ATOM 1423 N N . ILE A 1 180 ? 1.594 -11.710 -13.502 1.00 86.75 180 ILE A N 1
ATOM 1424 C CA . ILE A 1 180 ? 1.429 -10.256 -13.353 1.00 86.75 180 ILE A CA 1
ATOM 1425 C C . ILE A 1 180 ? 0.020 -9.829 -13.779 1.00 86.75 180 ILE A C 1
ATOM 1427 O O . ILE A 1 180 ? -0.639 -9.071 -13.063 1.00 86.75 180 ILE A O 1
ATOM 1431 N N . VAL A 1 181 ? -0.469 -10.289 -14.934 1.00 85.69 181 VAL A N 1
ATOM 1432 C CA . VAL A 1 181 ? -1.799 -9.930 -15.457 1.00 85.69 181 VAL A CA 1
ATOM 1433 C C . VAL A 1 181 ? -2.907 -10.428 -14.529 1.00 85.69 181 VAL A C 1
ATOM 1435 O O . VAL A 1 181 ? -3.830 -9.663 -14.230 1.00 85.69 181 VAL A O 1
ATOM 1438 N N . SER A 1 182 ? -2.799 -11.659 -14.023 1.00 83.75 182 SER A N 1
ATOM 1439 C CA . SER A 1 182 ? -3.772 -12.237 -13.091 1.00 83.75 182 SER A CA 1
ATOM 1440 C C . SER A 1 182 ? -3.763 -11.524 -11.736 1.00 83.75 182 SER A C 1
ATOM 1442 O O . SER A 1 182 ? -4.814 -11.036 -11.315 1.00 83.75 182 SER A O 1
ATOM 1444 N N . HIS A 1 183 ? -2.597 -11.334 -11.105 1.00 81.19 183 HIS A N 1
ATOM 1445 C CA . HIS A 1 183 ? -2.480 -10.629 -9.821 1.00 81.19 183 HIS A CA 1
ATOM 1446 C C . HIS A 1 183 ? -2.918 -9.165 -9.898 1.00 81.19 183 HIS A C 1
ATOM 1448 O O . HIS A 1 183 ? -3.516 -8.625 -8.965 1.00 81.19 183 HIS A O 1
ATOM 1454 N N . THR A 1 184 ? -2.657 -8.494 -11.019 1.00 76.50 184 THR A N 1
ATOM 1455 C CA . THR A 1 184 ? -3.080 -7.102 -11.206 1.00 76.50 184 THR A CA 1
ATOM 1456 C C . THR A 1 184 ? -4.556 -6.986 -11.602 1.00 76.50 184 THR A C 1
ATOM 1458 O O . THR A 1 184 ? -5.117 -5.893 -11.493 1.00 76.50 184 THR A O 1
ATOM 1461 N N . PHE A 1 185 ? -5.226 -8.076 -11.992 1.00 76.50 185 PHE A N 1
ATOM 1462 C CA . PHE A 1 185 ? -6.573 -8.076 -12.582 1.00 76.50 185 PHE A CA 1
ATOM 1463 C C . PHE A 1 185 ? -6.639 -7.240 -13.873 1.00 76.50 185 PHE A C 1
ATOM 1465 O O . PHE A 1 185 ? -7.579 -6.475 -14.097 1.00 76.50 185 PHE A O 1
ATOM 1472 N N . LEU A 1 186 ? -5.608 -7.331 -14.715 1.00 79.19 186 LEU A N 1
ATOM 1473 C CA . LEU A 1 186 ? -5.625 -6.745 -16.058 1.00 79.19 186 LEU A CA 1
ATOM 1474 C C . LEU A 1 186 ? -6.345 -7.671 -17.044 1.00 79.19 186 LEU A C 1
ATOM 1476 O O . LEU A 1 186 ? -6.427 -8.877 -16.838 1.00 79.19 186 LEU A O 1
ATOM 1480 N N . SER A 1 187 ? -6.896 -7.101 -18.120 1.00 76.00 187 SER A N 1
ATOM 1481 C CA . SER A 1 187 ? -7.658 -7.876 -19.107 1.00 76.00 187 SER A CA 1
ATOM 1482 C C . SER A 1 187 ? -6.779 -8.757 -19.991 1.00 76.00 187 SER A C 1
ATOM 1484 O O . SER A 1 187 ? -7.246 -9.792 -20.453 1.00 76.00 187 SER A O 1
ATOM 1486 N N . ASN A 1 188 ? -5.540 -8.339 -20.262 1.00 82.62 188 ASN A N 1
ATOM 1487 C CA . ASN A 1 188 ? -4.558 -9.091 -21.037 1.00 82.62 188 ASN A CA 1
ATOM 1488 C C . ASN A 1 188 ? -3.152 -8.478 -20.905 1.00 82.62 188 ASN A C 1
ATOM 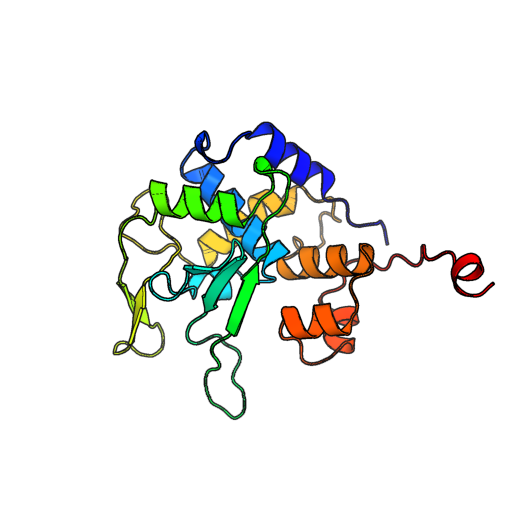1490 O O . ASN A 1 188 ? -2.967 -7.388 -20.350 1.00 82.62 188 ASN A O 1
ATOM 1494 N N . TYR A 1 189 ? -2.174 -9.177 -21.483 1.00 84.75 189 TYR A N 1
ATOM 1495 C CA . TYR A 1 189 ? -0.785 -8.738 -21.592 1.00 84.75 189 TYR A CA 1
ATOM 1496 C C . TYR A 1 189 ? -0.622 -7.389 -22.302 1.00 84.75 189 TYR A C 1
ATOM 1498 O O . TYR A 1 189 ? 0.158 -6.556 -21.852 1.00 84.75 189 TYR A O 1
ATOM 1506 N N . THR A 1 190 ? -1.369 -7.129 -23.379 1.00 86.00 190 THR A N 1
ATOM 1507 C CA . THR A 1 190 ? -1.246 -5.880 -24.146 1.00 86.00 190 THR A CA 1
ATOM 1508 C C . THR A 1 190 ? -1.521 -4.656 -23.278 1.00 86.00 190 THR A C 1
ATOM 1510 O O . THR A 1 190 ? -0.796 -3.665 -23.369 1.00 86.00 190 THR A O 1
ATOM 1513 N N . ILE A 1 191 ? -2.520 -4.727 -22.389 1.00 86.00 191 ILE A N 1
ATOM 1514 C CA . ILE A 1 191 ? -2.785 -3.649 -21.433 1.00 86.00 191 ILE A CA 1
ATOM 1515 C C . ILE A 1 191 ? -1.608 -3.470 -20.473 1.00 86.00 191 ILE A C 1
ATOM 1517 O O . ILE A 1 191 ? -1.215 -2.333 -20.203 1.00 86.00 191 ILE A O 1
ATOM 1521 N N . PHE A 1 192 ? -1.039 -4.567 -19.971 1.00 84.19 192 PHE A N 1
ATOM 1522 C CA . PHE A 1 192 ? 0.147 -4.511 -19.124 1.00 84.19 192 PHE A CA 1
ATOM 1523 C C . PHE A 1 192 ? 1.332 -3.849 -19.849 1.00 84.19 192 PHE A C 1
ATOM 1525 O O . PHE A 1 192 ? 1.833 -2.830 -19.367 1.00 84.19 192 PHE A O 1
ATOM 1532 N N . ASP A 1 193 ? 1.739 -4.366 -21.011 1.00 84.00 193 ASP A N 1
ATOM 1533 C CA . ASP A 1 193 ? 2.935 -3.902 -21.729 1.00 84.00 193 ASP A CA 1
ATOM 1534 C C . ASP A 1 193 ? 2.798 -2.463 -22.251 1.00 84.00 193 ASP A C 1
ATOM 1536 O O . ASP A 1 193 ? 3.778 -1.723 -22.273 1.00 84.00 193 ASP A O 1
ATOM 1540 N N . THR A 1 194 ? 1.582 -2.036 -22.610 1.00 84.19 194 THR A N 1
ATOM 1541 C CA . THR A 1 194 ? 1.345 -0.694 -23.170 1.00 84.19 194 THR A CA 1
ATOM 1542 C C . THR A 1 194 ? 1.198 0.379 -22.092 1.00 84.19 194 THR A C 1
ATOM 1544 O O . THR A 1 194 ? 1.730 1.476 -22.245 1.00 84.19 194 THR A O 1
ATOM 1547 N N . TYR A 1 195 ? 0.464 0.096 -21.008 1.00 83.12 195 TYR A N 1
ATOM 1548 C CA . TYR A 1 195 ? 0.035 1.136 -20.059 1.00 83.12 195 TYR A CA 1
ATOM 1549 C C . TYR A 1 195 ? 0.677 1.047 -18.675 1.00 83.12 195 TYR A C 1
ATOM 1551 O O . TYR A 1 195 ? 0.677 2.041 -17.946 1.00 83.12 195 TYR A O 1
ATOM 1559 N N . TYR A 1 196 ? 1.181 -0.123 -18.276 1.00 84.00 196 TYR A N 1
ATOM 1560 C CA . TYR A 1 196 ? 1.672 -0.353 -16.912 1.00 84.00 196 TYR A CA 1
ATOM 1561 C C . TYR A 1 196 ? 3.159 -0.696 -16.850 1.00 84.00 196 TYR A C 1
ATOM 1563 O O . TYR A 1 196 ? 3.779 -0.466 -15.812 1.00 84.00 196 TYR A O 1
ATOM 1571 N N . ARG A 1 197 ? 3.746 -1.206 -17.936 1.00 85.31 197 ARG A N 1
ATOM 1572 C CA . ARG A 1 197 ? 5.174 -1.503 -18.016 1.00 85.31 197 ARG A CA 1
ATOM 1573 C C . ARG A 1 197 ? 5.966 -0.230 -18.319 1.00 85.31 197 ARG A C 1
ATOM 1575 O O . ARG A 1 197 ? 6.021 0.242 -19.448 1.00 85.31 197 ARG A O 1
ATOM 1582 N N . LEU A 1 198 ? 6.592 0.328 -17.287 1.00 83.12 198 LEU A N 1
ATOM 1583 C CA . LEU A 1 198 ? 7.282 1.621 -17.347 1.00 83.12 198 LEU A CA 1
ATOM 1584 C C . LEU A 1 198 ? 8.681 1.537 -17.971 1.00 83.12 198 LEU A C 1
ATOM 1586 O O . LEU A 1 198 ? 9.201 2.539 -18.452 1.00 83.12 198 LEU A O 1
ATOM 1590 N N . SER A 1 199 ? 9.298 0.356 -17.981 1.00 80.88 199 SER A N 1
ATOM 1591 C CA . SER A 1 199 ? 10.561 0.113 -18.681 1.00 80.88 199 SER A CA 1
ATOM 1592 C C . SER A 1 199 ? 10.613 -1.309 -19.237 1.00 80.88 199 SER A C 1
ATOM 1594 O O . SER A 1 199 ? 10.019 -2.238 -18.686 1.00 80.88 199 SER A O 1
ATOM 1596 N N . ARG A 1 200 ? 11.324 -1.473 -20.357 1.00 76.00 200 ARG A N 1
ATOM 1597 C CA . ARG A 1 200 ? 11.613 -2.772 -20.968 1.00 76.00 200 ARG A CA 1
ATOM 1598 C C . ARG A 1 200 ? 13.100 -3.052 -20.793 1.00 76.00 200 ARG A C 1
ATOM 1600 O O . ARG A 1 200 ? 13.910 -2.443 -21.485 1.00 76.00 200 ARG A O 1
ATOM 1607 N 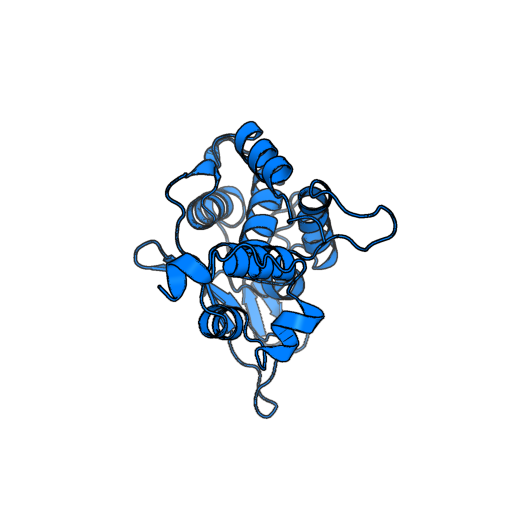N . ASN A 1 201 ? 13.447 -3.959 -19.886 1.00 66.06 201 ASN A N 1
ATOM 1608 C CA . ASN A 1 201 ? 14.775 -4.559 -19.880 1.00 66.06 201 ASN A CA 1
ATOM 1609 C C . ASN A 1 201 ? 14.779 -5.743 -20.843 1.00 66.06 201 ASN A C 1
ATOM 1611 O O . ASN A 1 201 ? 14.108 -6.743 -20.606 1.00 66.06 201 ASN A O 1
ATOM 1615 N N . SER A 1 202 ? 15.534 -5.621 -21.933 1.00 56.22 202 SER A N 1
ATOM 1616 C CA . SER A 1 202 ? 15.867 -6.738 -22.822 1.00 56.22 202 SER A CA 1
ATOM 1617 C C . SER A 1 202 ? 17.179 -7.414 -22.418 1.00 56.22 202 SER A C 1
ATOM 1619 O O . SER A 1 202 ? 17.765 -8.123 -23.224 1.00 56.22 202 SER A O 1
ATOM 1621 N N . SER A 1 203 ? 17.657 -7.213 -21.183 1.00 54.56 203 SER A N 1
ATOM 1622 C CA . SER A 1 203 ? 18.913 -7.775 -20.663 1.00 54.56 203 SER A CA 1
ATOM 1623 C C . SER A 1 203 ? 18.840 -9.282 -20.389 1.00 54.56 203 SER A C 1
ATOM 1625 O O . SER A 1 203 ? 19.565 -9.803 -19.545 1.00 54.56 203 SER A O 1
ATOM 1627 N N . ASN A 1 204 ? 17.938 -9.993 -21.062 1.00 57.94 204 ASN A N 1
ATOM 1628 C CA . ASN A 1 204 ? 18.033 -11.434 -21.135 1.00 57.94 204 ASN A CA 1
ATOM 1629 C C . ASN A 1 204 ? 19.172 -11.727 -22.104 1.00 57.94 204 ASN A C 1
ATOM 1631 O O . ASN A 1 204 ? 19.099 -11.359 -23.277 1.00 57.94 204 ASN A O 1
ATOM 1635 N N . ASN A 1 205 ? 20.227 -12.363 -21.601 1.00 63.72 205 ASN A N 1
ATOM 1636 C CA . ASN A 1 205 ? 21.205 -13.016 -22.449 1.00 63.72 205 ASN A CA 1
ATOM 1637 C C . ASN A 1 205 ? 20.483 -14.171 -23.153 1.00 63.72 205 ASN A C 1
ATOM 1639 O O . ASN A 1 205 ? 20.433 -15.293 -22.656 1.00 63.72 205 ASN A O 1
ATOM 1643 N N . LEU A 1 206 ? 19.816 -13.845 -24.263 1.00 67.31 206 LEU A N 1
ATOM 1644 C CA . LEU A 1 206 ? 19.039 -14.794 -25.053 1.00 67.31 206 LEU A CA 1
ATOM 1645 C C . LEU A 1 206 ? 19.924 -15.960 -25.482 1.00 67.31 206 LEU A C 1
ATOM 1647 O O . LEU A 1 206 ? 19.452 -17.085 -25.506 1.00 67.31 206 LEU A O 1
ATOM 1651 N N . THR A 1 207 ? 21.210 -15.704 -25.714 1.00 71.88 207 THR A N 1
ATOM 1652 C CA . THR A 1 207 ? 22.200 -16.727 -26.034 1.00 71.88 207 THR A CA 1
ATOM 1653 C C . THR A 1 207 ? 22.302 -17.789 -24.938 1.00 71.88 207 THR A C 1
ATOM 1655 O O . THR A 1 207 ? 22.126 -18.950 -25.257 1.00 71.88 207 THR A O 1
ATOM 1658 N N . GLU A 1 208 ? 22.473 -17.426 -23.661 1.00 69.31 208 GLU A N 1
ATOM 1659 C CA . GLU A 1 208 ? 22.505 -18.395 -22.535 1.00 69.31 208 GLU A CA 1
ATOM 1660 C C . GLU A 1 208 ? 21.154 -19.059 -22.238 1.00 69.31 208 GLU A C 1
ATOM 1662 O O . GLU A 1 208 ? 21.088 -20.060 -21.536 1.00 69.31 208 GLU A O 1
ATOM 1667 N N . SER A 1 209 ? 20.048 -18.464 -22.688 1.00 67.38 209 SER A N 1
ATOM 1668 C CA . SER A 1 209 ? 18.719 -19.061 -22.504 1.00 67.38 209 SER A CA 1
ATOM 1669 C C . SER A 1 209 ? 18.338 -20.014 -23.643 1.00 67.38 209 SER A C 1
ATOM 1671 O O . SER A 1 209 ? 17.354 -20.736 -23.511 1.00 67.38 209 SER A O 1
ATOM 1673 N N . ILE A 1 210 ? 19.060 -19.965 -24.770 1.00 71.19 210 ILE A N 1
ATOM 1674 C CA . ILE A 1 210 ? 18.779 -20.721 -26.001 1.00 71.19 210 ILE A CA 1
ATOM 1675 C C . ILE A 1 210 ? 19.838 -21.807 -26.249 1.00 71.19 210 ILE A C 1
ATOM 1677 O O . ILE A 1 210 ? 19.474 -22.886 -26.717 1.00 71.19 210 ILE A O 1
ATOM 1681 N N . LEU A 1 211 ? 21.116 -21.514 -25.987 1.00 59.91 211 LEU A N 1
ATOM 1682 C CA . LEU A 1 211 ? 22.260 -22.427 -26.107 1.00 59.91 211 LEU A CA 1
ATOM 1683 C C . LEU A 1 211 ? 22.643 -22.984 -24.735 1.00 59.91 211 LEU A C 1
ATOM 1685 O O . LE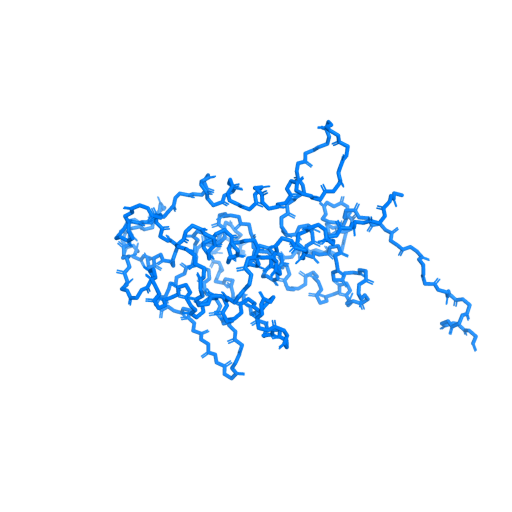U A 1 211 ? 22.986 -24.185 -24.688 1.00 59.91 211 LEU A O 1
#

pLDDT: mean 87.96, std 10.94, range [53.19, 98.38]

Mean predicted aligned error: 6.01 Å

Radius of gyration: 17.67 Å; Cα contacts (8 Å, |Δi|>4): 337; chains: 1; bounding box: 50×39×42 Å

Nearest PDB structures (foldseek):
  5hxy-assembly4_D  TM=6.952E-01  e=6.476E-04  Thermoplasma acidophilum DSM 1728
  5hxy-assembly2_B  TM=6.859E-01  e=2.442E-03  Thermoplasma acidophilum DSM 1728
  5hxy-assembly3_C  TM=7.064E-01  e=6.254E-03  Thermoplasma acidophilum DSM 1728
  2a3v-assembly1_C  TM=5.565E-01  e=3.110E-02  Vibrio cholerae O1 biovar El Tor str. N16961
  2a3v-assembly1_A  TM=5.426E-01  e=4.841E-02  Vibrio cholerae O1 biovar El Tor str. N16961

Solvent-accessible surface area (backbone atoms only — not comparable to full-atom values): 11852 Å² total; per-residue (Å²): 117,75,77,85,56,57,61,57,44,56,49,52,46,55,74,64,38,53,57,84,76,41,52,71,63,53,41,51,35,51,37,50,34,40,42,12,26,68,45,39,31,50,42,70,47,56,60,26,25,25,42,84,76,29,49,72,55,99,67,29,29,40,40,33,25,54,69,44,94,61,56,63,94,86,38,68,40,76,48,77,35,72,31,68,58,44,92,54,60,62,76,8,49,38,56,32,47,51,44,38,32,67,76,55,40,70,61,85,32,74,38,60,34,97,90,42,72,90,41,75,39,26,38,51,50,49,24,85,92,44,56,78,40,69,44,54,48,67,58,47,42,50,39,32,43,68,55,39,62,55,38,87,68,61,90,89,53,79,78,67,48,40,34,30,52,27,51,25,51,40,50,74,70,66,47,54,67,66,59,51,26,59,70,58,69,48,95,42,62,66,58,41,62,71,76,31,41,80,47,76,85,75,81,63,63,57,61,78,76,74,108

Foldseek 3Di:
DDQWDLVLLVVVLVVCPALLPHALLVLQLLLLLLCCQQLVDALLQLQQWFPVPWDADPQKTWTWGPQPPDDDPNHRDTDIGIGHADPPNSNGSSNSLVSNCVPQVVDFQWAADPVGNVDTGRGRAADSVDSNHHDDSVVSVVSNQVSQVSTDDDPPDDRQTSSLNNLQVCVVVVNDLVVNCVSNVHPDSVCCVPPRNPDDDPPPPVVVVPD

Sequence (211 aa):
MPVMDISPVIKLLREWGQNYTLTVKQITEKLFWLLSVTGYDRASDIHRIDDQRSHIDQGVLNLVLVAPKEKRGGRPIEKPCQINPHTDIILCPVNAYMVYKEKIAANLCPTPHANNSNWIVNRLIRYVNDTSKPLSVDSITRYIHTISDLIRRNPEAPIHKGRAIGATLAANARVSSDDIVSHTFLSNYTIFDTYYRLSRNSSNNLTESIL